Protein AF-A0AAW2WQT2-F1 (afdb_monomer)

Sequence (300 aa):
MFSRLVDAFESKISSAVEDAISKKIKESIVGLDSMLQSLPKEVPVTNIAALNVTFVDDPELSESSLDLEVNGLFSAKDAVVLSSHYHRSIRDSLSCKEADKMIKISLHEDVLKSASSVYFNASKMQWIVDKLPDQSLLNTAGWRFIIPKLYKMYPNHDMNLNVSVSSPPTIEVENQHIKTTILLDVVIDVLDVEEVIPVLSFSMVIGTSTSAEISRNALTGSVKLNDFTLSLNWSKVGDLHMLLIKTLLSTALKTVILPYINLKLSEGFQLPVFHGYKLQDAQILCTDSWIVICSDVTSV

Secondary structure (DSSP, 8-state):
-HHHHHHHHHHHHHHHHHHHHHHHHHHHHHHHHHHHHTS-SEEE-SSSEEEE--BSSPPEE-SS-EE--B---EEETT----------PPPTT---S-TT-SEEEEEEHHHHHHHHHHHHHTT-SEEEE---SSGGGGBTTTTTTTSHHHHHHSTT-EEEEEEEESSPPEEEEETTEEEEEEEEEEEEEEEETTEEEEEEEEEEEEEEEEEEEEETTEEEEEEEEEEEEEEEEEETT----HHHHHHHHHHHIIIIIHHHHHHHHHH-EEPPPBTTEEEEEEEEEEETTEEEEEEEEEE-

Foldseek 3Di:
DVVVVCVVCVVVVVVVVVVVVVVVVVVVVVVVVVVVVPDDQWADPDQFKIFGFDFLDDFDDDPQDTDTDTPGAIDTPPDDDPDPPPDDDDPPPPDDPDPDFPDKDKDFLNNVLRVLQRCQVVQNQKDKAQDFPDQLVQWVCVCCVFQVLSCVVPPGFGKIKIKGFPDRWDWFFAWQKIKIKTKIKIWIWTDDPPDTHGFFMKIKIWIKIKGWWQDPQFTAIAMDTPDMDIDTPDGNSDDGPVVSVVVVVVCCVVPTVRVVVNVVRHVGHHDDADPQKGWAPWTWTTHDRMIMITTHIDGD

InterPro domains:
  IPR001124 Lipid-binding serum glycoprotein, C-terminal [PF02886] (97-297)
  IPR001124 Lipid-binding serum glycoprotein, C-terminal [SM00329] (97-295)
  IPR017943 Bactericidal permeability-increasing protein, alpha/beta domain superfamily [SSF55394] (3-62)
  IPR017943 Bactericidal permeability-increasing protein, alpha/beta domain superfamily [SSF55394] (64-297)
  IPR045897 Lipid binding protein BPI/LBP, plants [PTHR46801] (2-298)

pLDDT: mean 87.93, std 11.17, range [41.38, 97.94]

Radius of gyration: 28.62 Å; Cα contacts (8 Å, |Δi|>4): 499; chains: 1; bounding box: 86×38×86 Å

Structure (mmCIF, N/CA/C/O backbone):
data_AF-A0AAW2WQT2-F1
#
_entry.id   AF-A0AAW2WQT2-F1
#
loop_
_atom_site.group_PDB
_atom_site.id
_atom_site.type_symbol
_atom_site.label_atom_id
_atom_site.label_alt_id
_atom_site.label_comp_id
_atom_site.label_asym_id
_atom_site.label_entity_id
_atom_site.label_seq_id
_atom_site.pdbx_PDB_ins_code
_atom_site.Cartn_x
_atom_site.Cartn_y
_atom_site.Cartn_z
_atom_site.occupancy
_atom_site.B_iso_or_equiv
_atom_site.auth_seq_id
_atom_site.auth_comp_id
_atom_site.auth_asym_id
_atom_site.auth_atom_id
_atom_site.pdbx_PDB_model_num
ATOM 1 N N . MET A 1 1 ? -59.827 -5.718 49.645 1.00 60.09 1 MET A N 1
ATOM 2 C CA . MET A 1 1 ? -59.081 -6.998 49.699 1.00 60.09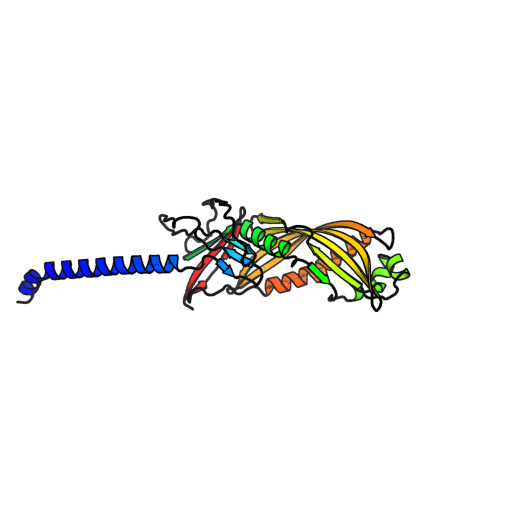 1 MET A CA 1
ATOM 3 C C . MET A 1 1 ? -57.785 -6.916 48.901 1.00 60.09 1 MET A C 1
ATOM 5 O O . MET A 1 1 ? -56.755 -7.276 49.443 1.00 60.09 1 MET A O 1
ATOM 9 N N . PHE A 1 2 ? -57.816 -6.364 47.682 1.00 64.75 2 PHE A N 1
ATOM 10 C CA . PHE A 1 2 ? -56.628 -6.183 46.840 1.00 64.75 2 PHE A CA 1
ATOM 11 C C . PHE A 1 2 ? -55.549 -5.267 47.458 1.00 64.75 2 PHE A C 1
ATOM 13 O O . PHE A 1 2 ? -54.396 -5.668 47.502 1.00 64.75 2 PHE A O 1
ATOM 20 N N . SER A 1 3 ? -55.901 -4.107 48.043 1.00 65.12 3 SER A N 1
ATOM 21 C CA . SER A 1 3 ? -54.873 -3.217 48.630 1.00 65.12 3 SER A CA 1
ATOM 22 C C . SER A 1 3 ? -54.152 -3.833 49.837 1.00 65.12 3 SER A C 1
ATOM 24 O O . SER A 1 3 ? -52.947 -3.707 49.941 1.00 65.12 3 SER A O 1
ATOM 26 N N . ARG A 1 4 ? -54.845 -4.616 50.680 1.00 71.50 4 ARG A N 1
ATOM 27 C CA . ARG A 1 4 ? -54.207 -5.332 51.803 1.00 71.50 4 ARG A CA 1
ATOM 28 C C . ARG A 1 4 ? -53.229 -6.425 51.355 1.00 71.50 4 ARG A C 1
ATOM 30 O O . ARG A 1 4 ? -52.326 -6.768 52.105 1.00 71.50 4 ARG A O 1
ATOM 37 N N . LEU A 1 5 ? -53.445 -7.005 50.172 1.00 72.94 5 LEU A N 1
ATOM 38 C CA . LEU A 1 5 ? -52.509 -7.950 49.556 1.00 72.94 5 LEU A CA 1
ATOM 39 C C . LEU A 1 5 ? -51.289 -7.219 48.994 1.00 72.94 5 LEU A C 1
ATOM 41 O O . LEU A 1 5 ? -50.177 -7.706 49.158 1.00 72.94 5 LEU A O 1
ATOM 45 N N . VAL A 1 6 ? -51.494 -6.050 48.384 1.00 75.00 6 VAL A N 1
ATOM 46 C CA . VAL A 1 6 ? -50.398 -5.185 47.932 1.00 75.00 6 VAL A CA 1
ATOM 47 C C . VAL A 1 6 ? -49.550 -4.757 49.132 1.00 75.00 6 VAL A C 1
ATOM 49 O O . VAL A 1 6 ? -48.386 -5.129 49.176 1.00 75.00 6 VAL A O 1
ATOM 52 N N . ASP A 1 7 ? -50.140 -4.167 50.176 1.00 77.69 7 ASP A N 1
ATOM 53 C CA . ASP A 1 7 ? -49.411 -3.714 51.376 1.00 77.69 7 ASP A CA 1
ATOM 54 C C . ASP A 1 7 ? -48.612 -4.845 52.066 1.00 77.69 7 ASP A C 1
ATOM 56 O O . ASP A 1 7 ? -47.553 -4.618 52.647 1.00 77.69 7 ASP A O 1
ATOM 60 N N . ALA A 1 8 ? -49.108 -6.089 52.014 1.00 80.38 8 ALA A N 1
ATOM 61 C CA . ALA A 1 8 ? -48.470 -7.239 52.659 1.00 80.38 8 ALA A CA 1
ATOM 62 C C . ALA A 1 8 ? -47.309 -7.855 51.856 1.00 80.38 8 ALA A C 1
ATOM 64 O O . ALA A 1 8 ? -46.436 -8.503 52.444 1.00 80.38 8 ALA A O 1
ATOM 65 N N . PHE A 1 9 ? -47.305 -7.708 50.527 1.00 87.38 9 PHE A N 1
ATOM 66 C CA . PHE A 1 9 ? -46.348 -8.378 49.639 1.00 87.38 9 PHE A CA 1
ATOM 67 C C . PHE A 1 9 ? -45.494 -7.425 48.804 1.00 87.38 9 PHE A C 1
ATOM 69 O O . PHE A 1 9 ? -44.470 -7.873 48.299 1.00 87.38 9 PHE A O 1
ATOM 76 N N . GLU A 1 10 ? -45.845 -6.145 48.697 1.00 88.81 10 GLU A N 1
ATOM 77 C CA . GLU A 1 10 ? -45.135 -5.133 47.905 1.00 88.81 10 GLU A CA 1
ATOM 78 C C . GLU A 1 10 ? -43.637 -5.129 48.206 1.00 88.81 10 GLU A C 1
ATOM 80 O O . GLU A 1 10 ? -42.838 -5.376 47.311 1.00 88.81 10 GLU A O 1
ATOM 85 N N . SER A 1 11 ? -43.251 -4.989 49.477 1.00 89.00 11 SER A N 1
ATOM 86 C CA . SER A 1 11 ? -41.837 -4.991 49.876 1.00 89.00 11 SER A CA 1
ATOM 87 C C . SER A 1 11 ? -41.111 -6.295 49.513 1.00 89.00 11 SER A C 1
ATOM 89 O O . SER A 1 11 ? -39.969 -6.262 49.056 1.00 89.00 11 SER A O 1
ATOM 91 N N . LYS A 1 12 ? -41.778 -7.450 49.654 1.00 91.31 12 LYS A N 1
ATOM 92 C CA . LYS A 1 12 ? -41.192 -8.755 49.308 1.00 91.31 12 LYS A CA 1
ATOM 93 C C . LYS A 1 12 ? -41.045 -8.937 47.801 1.00 91.31 12 LYS A C 1
ATOM 95 O O . LYS A 1 12 ? -40.050 -9.500 47.359 1.00 91.31 12 LYS A O 1
ATOM 100 N N . ILE A 1 13 ? -42.031 -8.487 47.028 1.00 89.69 13 ILE A N 1
ATOM 101 C CA . ILE A 1 13 ? -42.005 -8.548 45.566 1.00 89.69 13 ILE A CA 1
ATOM 102 C C . ILE A 1 13 ? -40.939 -7.588 45.035 1.00 89.69 13 ILE A C 1
ATOM 104 O O . ILE A 1 13 ? -40.121 -8.021 44.233 1.00 89.69 13 ILE A O 1
ATOM 108 N N . SER A 1 14 ? -40.883 -6.343 45.522 1.00 92.31 14 SER A N 1
ATOM 109 C CA . SER A 1 14 ? -39.840 -5.376 45.148 1.00 92.31 14 SER A CA 1
ATOM 110 C C . SER A 1 14 ? -38.444 -5.923 45.419 1.00 92.31 14 SER A C 1
ATOM 112 O O . SER A 1 14 ? -37.640 -5.982 44.498 1.00 92.31 14 SER A O 1
ATOM 114 N N . SER A 1 15 ? -38.181 -6.418 46.633 1.00 95.19 15 SER A N 1
ATOM 115 C CA . SER A 1 15 ? -36.873 -6.990 46.975 1.00 95.19 15 SER A CA 1
ATOM 116 C C . SER A 1 15 ? -36.525 -8.201 46.102 1.00 95.19 15 SER A C 1
ATOM 118 O O . SER A 1 15 ? -35.415 -8.281 45.588 1.00 95.19 15 SER A O 1
ATOM 120 N N . ALA A 1 16 ? -37.475 -9.110 45.856 1.00 94.94 16 ALA A N 1
ATOM 121 C CA . ALA A 1 16 ? -37.234 -10.262 44.987 1.00 94.94 16 ALA A CA 1
ATOM 122 C C . ALA A 1 16 ? -36.949 -9.857 43.528 1.00 94.94 16 ALA A C 1
ATOM 124 O O . ALA A 1 16 ? -36.130 -10.492 42.863 1.00 94.94 16 ALA A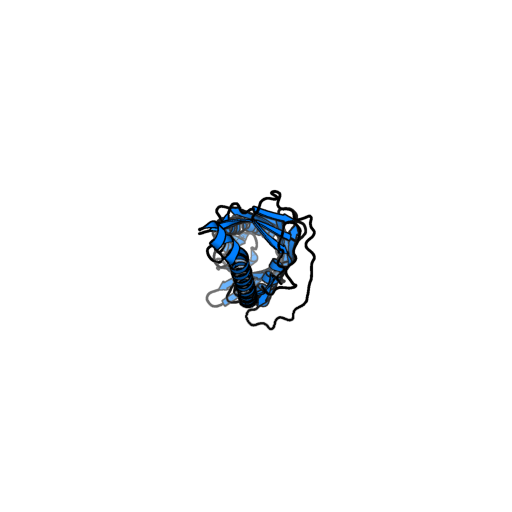 O 1
ATOM 125 N N . VAL A 1 17 ? -37.615 -8.812 43.025 1.00 94.62 17 VAL A N 1
ATOM 126 C CA . VAL A 1 17 ? -37.388 -8.265 41.679 1.00 94.62 17 VAL A CA 1
ATOM 127 C C . VAL A 1 17 ? -36.031 -7.568 41.601 1.00 94.62 17 VAL A C 1
ATOM 129 O O . VAL A 1 17 ? -35.276 -7.842 40.671 1.00 94.62 17 VAL A O 1
ATOM 132 N N . GLU A 1 18 ? -35.684 -6.729 42.577 1.00 96.06 18 GLU A N 1
ATOM 133 C CA . GLU A 1 18 ? -34.381 -6.057 42.660 1.00 96.06 18 GLU A CA 1
ATOM 134 C C . GLU A 1 18 ? -33.227 -7.063 42.714 1.00 96.06 18 GLU A C 1
ATOM 136 O O . GLU A 1 18 ? -32.255 -6.926 41.965 1.00 96.06 18 GLU A O 1
ATOM 141 N N . ASP A 1 19 ? -33.356 -8.117 43.522 1.00 96.38 19 ASP A N 1
ATOM 142 C CA . ASP A 1 19 ? -32.360 -9.185 43.623 1.00 96.38 19 ASP A CA 1
ATOM 143 C C . ASP A 1 19 ? -32.234 -9.965 42.310 1.00 96.38 19 ASP A C 1
ATOM 145 O O . ASP A 1 19 ? -31.123 -10.242 41.844 1.00 96.38 19 ASP A O 1
ATOM 149 N N . ALA A 1 20 ? -33.361 -10.303 41.676 1.00 96.38 20 ALA A N 1
ATOM 150 C CA . ALA A 1 20 ? -33.371 -11.024 40.408 1.00 96.38 20 ALA A CA 1
ATOM 151 C C . ALA A 1 20 ? -32.746 -10.198 39.274 1.00 96.38 20 ALA A C 1
ATOM 153 O O . ALA A 1 20 ? -31.930 -10.726 38.513 1.00 96.38 20 ALA A O 1
ATOM 154 N N . ILE A 1 21 ? -33.082 -8.908 39.183 1.00 95.31 21 ILE A N 1
ATOM 155 C CA . ILE A 1 21 ? -32.510 -7.977 38.202 1.00 95.31 21 ILE A CA 1
ATOM 156 C C . ILE A 1 21 ? -31.013 -7.804 38.460 1.00 95.31 21 ILE A C 1
ATOM 158 O O . ILE A 1 21 ? -30.214 -7.988 37.544 1.00 95.31 21 ILE A O 1
ATOM 162 N N . SER A 1 22 ? -30.611 -7.538 39.705 1.00 96.19 22 SER A N 1
ATOM 163 C CA . SER A 1 22 ? -29.201 -7.369 40.080 1.00 96.19 22 SER A CA 1
ATOM 164 C C . SER A 1 22 ? -28.372 -8.608 39.756 1.00 96.19 22 SER A C 1
ATOM 166 O O . SER A 1 22 ? -27.254 -8.504 39.247 1.00 96.19 22 SER A O 1
ATOM 168 N N . LYS A 1 23 ? -28.922 -9.800 40.009 1.00 96.56 23 LYS A N 1
ATOM 169 C CA . LYS A 1 23 ? -28.287 -11.067 39.644 1.00 96.56 23 LYS A CA 1
ATOM 170 C C . LYS A 1 23 ? -28.133 -11.195 38.130 1.00 96.56 23 LYS A C 1
ATOM 172 O O . LYS A 1 23 ? -27.044 -11.528 37.670 1.00 96.56 23 LYS A O 1
ATOM 177 N N . LYS A 1 24 ? -29.183 -10.901 37.360 1.00 96.38 24 LYS A N 1
ATOM 178 C CA . LYS A 1 24 ? -29.139 -10.978 35.893 1.00 96.38 24 LYS A CA 1
ATOM 179 C C . LYS A 1 24 ? -28.152 -9.988 35.284 1.00 96.38 24 LYS A C 1
ATOM 181 O O . LYS A 1 24 ? -27.431 -10.365 34.371 1.00 96.38 24 LYS A O 1
ATOM 186 N N . ILE A 1 25 ? -28.054 -8.774 35.823 1.00 96.00 25 ILE A N 1
ATOM 187 C CA . ILE A 1 25 ? -27.055 -7.785 35.394 1.00 96.00 25 ILE A CA 1
ATOM 188 C C . ILE A 1 25 ? -25.637 -8.315 35.637 1.00 96.00 25 ILE A C 1
ATOM 190 O O . ILE A 1 25 ? -24.817 -8.287 34.724 1.00 96.00 25 ILE A O 1
ATOM 194 N N . LYS A 1 26 ? -25.352 -8.859 36.828 1.00 95.88 26 LYS A N 1
ATOM 195 C CA . LYS A 1 26 ? -24.035 -9.446 37.138 1.00 95.88 26 LYS A CA 1
ATOM 196 C C . LYS A 1 26 ? -23.687 -10.610 36.211 1.00 95.88 26 LYS A C 1
ATOM 198 O O . LYS A 1 26 ? -22.567 -10.672 35.717 1.00 95.88 26 LYS A O 1
ATOM 203 N N . GLU A 1 27 ? -24.640 -11.506 35.954 1.00 95.94 27 GLU A N 1
ATOM 204 C CA . GLU A 1 27 ? -24.467 -12.614 35.004 1.00 95.94 27 GLU A CA 1
ATOM 205 C C . GLU A 1 27 ? -24.155 -12.099 33.589 1.00 95.94 27 GLU A C 1
ATOM 207 O O . GLU A 1 27 ? -23.231 -12.599 32.949 1.00 95.94 27 GLU A O 1
ATOM 212 N N . SER A 1 28 ? -24.865 -11.069 33.120 1.00 93.44 28 SER A N 1
ATOM 213 C CA . SER A 1 28 ? -24.621 -10.454 31.810 1.00 93.44 28 SER A CA 1
ATOM 214 C C . SER A 1 28 ? -23.256 -9.770 31.712 1.00 93.44 28 SER A C 1
ATOM 216 O O . SER A 1 28 ? -22.613 -9.878 30.673 1.00 93.44 28 SER A O 1
ATOM 218 N N . ILE A 1 29 ? -22.784 -9.107 32.776 1.00 93.69 29 ILE A N 1
ATOM 219 C CA . ILE A 1 29 ? -21.447 -8.487 32.814 1.00 93.69 29 ILE A CA 1
ATOM 220 C C . ILE A 1 29 ? -20.355 -9.555 32.685 1.00 93.69 29 ILE A C 1
ATOM 222 O O . ILE A 1 29 ? -19.435 -9.391 31.890 1.00 93.69 29 ILE A O 1
ATOM 226 N N . VAL A 1 30 ? -20.480 -10.673 33.407 1.00 95.25 30 VAL A N 1
ATOM 227 C CA . VAL A 1 30 ? -19.545 -11.807 33.281 1.00 95.25 30 VAL A CA 1
ATOM 228 C C . VAL A 1 30 ? -19.592 -12.406 31.871 1.00 95.25 30 VAL A C 1
ATOM 230 O O . VAL A 1 30 ? -18.558 -12.763 31.312 1.00 95.25 30 VAL A O 1
ATOM 233 N N . GLY A 1 31 ? -20.782 -12.491 31.270 1.00 93.69 31 GLY A N 1
ATOM 234 C CA . GLY A 1 31 ? -20.934 -12.924 29.881 1.00 93.69 31 GLY A CA 1
ATOM 235 C C . GLY A 1 31 ? -20.231 -11.995 28.887 1.00 93.69 31 GLY A C 1
ATOM 236 O O . GLY A 1 31 ? -19.559 -12.477 27.976 1.00 93.69 31 GLY A O 1
ATOM 237 N N . LEU A 1 32 ? -20.347 -10.679 29.080 1.00 88.44 32 LEU A N 1
ATOM 238 C CA . LEU A 1 32 ? -19.675 -9.676 28.254 1.00 88.44 32 LEU A CA 1
ATOM 239 C C . LEU A 1 32 ? -18.149 -9.764 28.385 1.00 88.44 32 LEU A C 1
ATOM 241 O O . LEU A 1 32 ? -17.462 -9.781 27.368 1.00 88.44 32 LEU A O 1
ATOM 245 N N . ASP A 1 33 ? -17.628 -9.889 29.606 1.00 87.75 33 ASP A N 1
ATOM 246 C CA . ASP A 1 33 ? -16.192 -10.073 29.859 1.00 87.75 33 ASP A CA 1
ATOM 247 C C . ASP A 1 33 ? -15.652 -11.326 29.150 1.00 87.75 33 ASP A C 1
ATOM 249 O O . ASP A 1 33 ? -14.688 -11.258 28.386 1.00 87.75 33 ASP A O 1
ATOM 253 N N . SER A 1 34 ? -16.347 -12.461 29.286 1.00 91.06 34 SER A N 1
ATOM 254 C CA . SER A 1 34 ? -15.972 -13.692 28.584 1.00 91.06 34 SER A CA 1
ATOM 25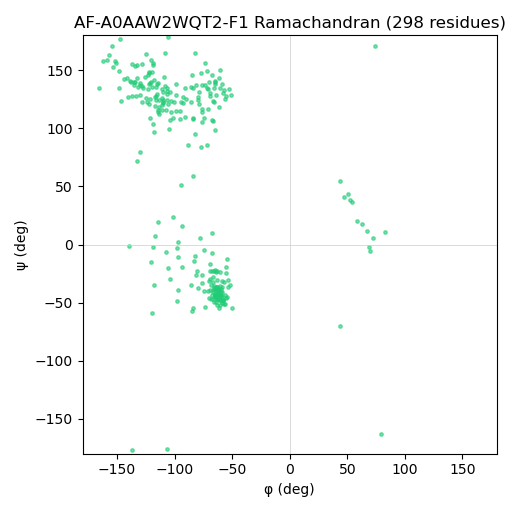5 C C . SER A 1 34 ? -15.999 -13.537 27.061 1.00 91.06 34 SER A C 1
ATOM 257 O O . SER A 1 34 ? -15.169 -14.141 26.380 1.00 91.06 34 SER A O 1
ATOM 259 N N . MET A 1 35 ? -16.942 -12.765 26.511 1.00 88.38 35 MET A N 1
ATOM 260 C CA . MET A 1 35 ? -16.999 -12.487 25.075 1.00 88.38 35 MET A CA 1
ATOM 261 C C . MET A 1 35 ? -15.800 -11.639 24.636 1.00 88.38 35 MET A C 1
ATOM 263 O O . MET A 1 35 ? -15.148 -11.992 23.653 1.00 88.38 35 MET A O 1
ATOM 267 N N . LEU A 1 36 ? -15.480 -10.565 25.360 1.00 84.12 36 LEU A N 1
ATOM 268 C CA . LEU A 1 36 ? -14.346 -9.691 25.044 1.00 84.12 36 LEU A CA 1
ATOM 269 C C . LEU A 1 36 ? -13.016 -10.452 25.099 1.00 84.12 36 LEU A C 1
ATOM 271 O O . LEU A 1 36 ? -12.198 -10.319 24.192 1.00 84.12 36 LEU A O 1
ATOM 275 N N . GLN A 1 37 ? -12.833 -11.328 26.089 1.00 85.12 37 GLN A N 1
ATOM 276 C CA . GLN A 1 37 ? -11.648 -12.190 26.198 1.00 85.12 37 GLN A CA 1
ATOM 277 C C . GLN A 1 37 ? -11.560 -13.256 25.096 1.00 85.12 37 GLN A C 1
ATOM 279 O O . GLN A 1 37 ? -10.473 -13.758 24.810 1.00 85.12 37 GLN A O 1
ATOM 284 N N . SER A 1 38 ? -12.691 -13.619 24.483 1.00 87.50 38 SER A N 1
ATOM 285 C CA . SER A 1 38 ? -12.739 -14.589 23.382 1.00 87.50 38 SER A CA 1
ATOM 286 C C . SER A 1 38 ? -12.407 -13.988 22.015 1.00 87.50 38 SER A C 1
ATOM 288 O O . SER A 1 38 ? -12.240 -14.741 21.051 1.00 87.50 38 SER A O 1
ATOM 290 N N . LEU A 1 39 ? -12.315 -12.655 21.913 1.00 85.25 39 LEU A N 1
ATOM 291 C CA . LEU A 1 39 ? -11.931 -11.996 20.671 1.00 85.25 39 LEU A CA 1
ATOM 292 C C . LEU A 1 39 ? -10.540 -12.479 20.231 1.00 85.25 39 LEU A C 1
ATOM 294 O O . LEU A 1 39 ? -9.640 -12.651 21.062 1.00 85.25 39 LEU A O 1
ATOM 298 N N . PRO A 1 40 ? -10.345 -12.732 18.925 1.00 87.38 40 PRO A N 1
ATOM 299 C CA . PRO A 1 40 ? -9.048 -13.158 18.428 1.00 87.38 40 PRO A CA 1
ATOM 300 C C . PRO A 1 40 ? -8.012 -12.072 18.716 1.00 87.38 40 PRO A C 1
ATOM 302 O O . PRO A 1 40 ? -8.315 -10.892 18.608 1.00 87.38 40 PRO A O 1
ATOM 305 N N . LYS A 1 41 ? -6.780 -12.470 19.050 1.00 88.19 41 LYS A N 1
ATOM 306 C CA . LYS A 1 41 ? -5.646 -11.542 19.217 1.00 88.19 41 LYS A CA 1
ATOM 307 C C . LYS A 1 41 ? -5.010 -11.144 17.888 1.00 88.19 41 LYS A C 1
ATOM 309 O O . LYS A 1 41 ? -4.370 -10.102 17.787 1.00 88.19 41 LYS A O 1
ATOM 314 N N . GLU A 1 42 ? -5.200 -11.975 16.868 1.00 89.19 42 GLU A N 1
ATOM 315 C CA . GLU A 1 42 ? -4.709 -11.746 15.517 1.00 89.19 42 GLU A CA 1
ATOM 316 C C . GLU A 1 42 ? -5.775 -12.129 14.491 1.00 89.19 42 GLU A C 1
ATOM 318 O O . GLU A 1 42 ? -6.452 -13.151 14.628 1.00 89.19 42 GLU A O 1
ATOM 323 N N . VAL A 1 43 ? -5.899 -11.322 13.438 1.00 89.06 43 VAL A N 1
ATOM 324 C CA . VAL A 1 43 ? -6.787 -11.581 12.302 1.00 89.06 43 VAL A CA 1
ATOM 325 C C . VAL A 1 43 ? -5.931 -11.801 11.054 1.00 89.06 43 VAL A C 1
ATOM 327 O O . VAL A 1 43 ? -5.268 -10.866 10.601 1.00 8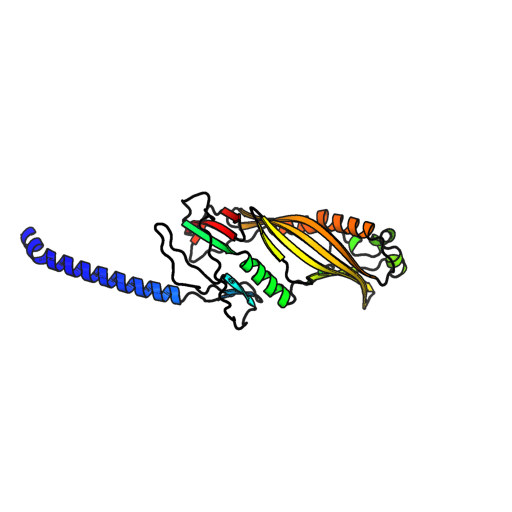9.06 43 VAL A O 1
ATOM 330 N N . PRO A 1 44 ? -5.910 -13.009 10.462 1.00 90.12 44 PRO A N 1
ATOM 331 C CA . PRO A 1 44 ? -5.177 -13.241 9.224 1.00 90.12 44 PRO A CA 1
ATOM 332 C C . PRO A 1 44 ? -5.824 -12.453 8.081 1.00 90.12 44 PRO A C 1
ATOM 334 O O . PRO A 1 44 ? -7.006 -12.630 7.790 1.00 90.12 44 PRO A O 1
ATOM 337 N N . VAL A 1 45 ? -5.043 -11.601 7.416 1.00 87.62 45 VAL A N 1
ATOM 338 C CA . VAL A 1 45 ? -5.514 -10.797 6.275 1.00 87.62 45 VAL A CA 1
ATOM 339 C C . VAL A 1 45 ? -5.146 -11.479 4.961 1.00 87.62 45 VAL A C 1
ATOM 341 O O . VAL A 1 45 ? -5.948 -11.525 4.031 1.00 87.62 45 VAL A O 1
ATOM 344 N N . THR A 1 46 ? -3.949 -12.063 4.890 1.00 88.44 46 THR A N 1
ATOM 345 C CA . THR A 1 46 ? -3.502 -12.890 3.762 1.00 88.44 46 THR A CA 1
ATOM 346 C C . THR A 1 46 ? -2.780 -14.139 4.258 1.00 88.44 46 THR A C 1
ATOM 348 O O . THR A 1 46 ? -2.661 -14.397 5.455 1.00 88.44 46 THR A O 1
ATOM 351 N N . ASN A 1 47 ? -2.264 -14.948 3.334 1.00 89.50 47 ASN A N 1
ATOM 352 C CA . ASN A 1 47 ? -1.377 -16.060 3.668 1.00 89.50 47 ASN A CA 1
ATOM 353 C C . ASN A 1 47 ? -0.005 -15.613 4.210 1.00 89.50 47 ASN A C 1
ATOM 355 O O . ASN A 1 47 ? 0.759 -16.472 4.638 1.00 89.50 47 ASN A O 1
ATOM 359 N N . ILE A 1 48 ? 0.306 -14.314 4.180 1.00 89.44 48 ILE A N 1
ATOM 360 C CA . ILE A 1 48 ? 1.617 -13.757 4.544 1.00 89.44 48 ILE A CA 1
ATOM 361 C C . ILE A 1 48 ? 1.509 -12.820 5.742 1.00 89.44 48 ILE A C 1
ATOM 363 O O . ILE A 1 48 ? 2.427 -12.781 6.555 1.00 89.44 48 ILE A O 1
ATOM 367 N N . ALA A 1 49 ? 0.403 -12.084 5.856 1.00 92.06 49 ALA A N 1
ATOM 368 C CA . ALA A 1 49 ? 0.241 -11.034 6.849 1.00 92.06 49 ALA A CA 1
ATOM 369 C C . ALA A 1 49 ? -0.977 -11.274 7.753 1.00 92.06 49 ALA A C 1
ATOM 371 O O . ALA A 1 49 ? -2.061 -11.634 7.276 1.00 92.06 49 ALA A O 1
ATOM 372 N N . ALA A 1 50 ? -0.801 -11.019 9.046 1.00 92.62 50 ALA A N 1
ATOM 373 C CA . ALA A 1 50 ? -1.859 -10.983 10.050 1.00 92.62 50 ALA A CA 1
ATOM 374 C C . ALA A 1 50 ? -1.887 -9.610 10.732 1.00 92.62 50 ALA A C 1
ATOM 376 O O . ALA A 1 50 ? -0.853 -8.962 10.870 1.00 92.62 50 ALA A O 1
ATOM 377 N N . LEU A 1 51 ? -3.076 -9.161 11.125 1.00 91.75 51 LEU A N 1
ATOM 378 C CA . LEU A 1 51 ? -3.295 -7.929 11.874 1.00 91.75 51 LEU A CA 1
ATOM 379 C C . LEU A 1 51 ? -3.356 -8.253 13.366 1.00 91.75 51 LEU A C 1
ATOM 381 O O . LEU A 1 51 ? -4.214 -9.037 13.775 1.00 91.75 51 LEU A O 1
ATOM 385 N N . ASN A 1 52 ? -2.499 -7.638 14.178 1.00 91.56 52 ASN A N 1
ATOM 386 C CA . ASN A 1 52 ? -2.590 -7.746 15.629 1.00 91.56 52 ASN A CA 1
ATOM 387 C C . ASN A 1 52 ? -3.731 -6.859 16.142 1.00 91.56 52 ASN A C 1
ATOM 389 O O . ASN A 1 52 ? -3.693 -5.640 16.011 1.00 91.56 52 ASN A O 1
ATOM 393 N N . VAL A 1 53 ? -4.746 -7.476 16.733 1.00 90.00 53 VAL A N 1
ATOM 394 C CA . VAL A 1 53 ? -5.944 -6.808 17.268 1.00 90.00 53 VAL A CA 1
ATOM 395 C C . VAL A 1 53 ? -6.030 -6.943 18.793 1.00 90.00 53 VAL A C 1
ATOM 397 O O . VAL A 1 53 ? -7.095 -6.786 19.379 1.00 90.00 53 VAL A O 1
ATOM 400 N N . THR A 1 54 ? -4.909 -7.247 19.450 1.00 89.69 54 THR A N 1
ATOM 401 C CA . THR A 1 54 ? -4.829 -7.302 20.914 1.00 89.69 54 THR A CA 1
ATOM 402 C C . THR A 1 54 ? -5.050 -5.907 21.493 1.00 89.69 54 THR A C 1
ATOM 404 O O . THR A 1 54 ? -4.437 -4.948 21.013 1.00 89.69 54 THR A O 1
ATOM 407 N N . PHE A 1 55 ? -5.884 -5.808 22.531 1.00 88.38 55 PHE A N 1
ATOM 408 C CA . PHE A 1 55 ? -6.059 -4.572 23.289 1.00 88.38 55 PHE A CA 1
ATOM 409 C C . PHE A 1 55 ? -4.735 -4.130 23.919 1.00 88.38 55 PHE A C 1
ATOM 411 O O . PHE A 1 55 ? -3.988 -4.954 24.453 1.00 88.38 55 PHE A O 1
ATOM 418 N N . VAL A 1 56 ? -4.425 -2.842 23.795 1.00 86.88 56 VAL A N 1
ATOM 419 C CA . VAL A 1 56 ? -3.182 -2.254 24.319 1.00 86.88 56 VAL A CA 1
ATOM 420 C C . VAL A 1 56 ? -3.347 -1.846 25.779 1.00 86.88 56 VAL A C 1
ATOM 422 O O . VAL A 1 56 ? -2.399 -1.995 26.548 1.00 86.88 56 VAL A O 1
ATOM 425 N N . ASP A 1 57 ? -4.545 -1.391 26.142 1.00 84.94 57 ASP A N 1
ATOM 426 C CA . ASP A 1 57 ? -4.923 -0.974 27.490 1.00 84.94 57 ASP A CA 1
ATOM 427 C C . ASP A 1 57 ? -6.411 -1.281 27.749 1.00 84.94 57 ASP A C 1
ATOM 429 O O . ASP A 1 57 ? -7.122 -1.776 26.862 1.00 84.94 57 ASP A O 1
ATOM 433 N N . ASP A 1 58 ? -6.868 -1.012 28.969 1.00 85.94 58 ASP A N 1
ATOM 434 C CA . ASP A 1 58 ? -8.275 -1.079 29.348 1.00 85.94 58 ASP A CA 1
ATOM 435 C C . ASP A 1 58 ? -9.125 -0.087 28.521 1.00 85.94 58 ASP A C 1
ATOM 437 O O . ASP A 1 58 ? -8.636 0.973 28.125 1.00 85.94 58 ASP A O 1
ATOM 441 N N . PRO A 1 59 ? -10.413 -0.391 28.257 1.00 86.44 59 PRO A N 1
ATOM 442 C CA . PRO A 1 59 ? -11.304 0.532 27.561 1.00 86.44 59 PRO A CA 1
ATOM 443 C C . PRO A 1 59 ? -11.419 1.877 28.283 1.00 86.44 59 PRO A C 1
ATOM 445 O O . PRO A 1 59 ? -11.727 1.923 29.478 1.00 86.44 59 PRO A O 1
ATOM 448 N N . GLU A 1 60 ? -11.252 2.972 27.550 1.00 87.88 60 GLU A N 1
ATOM 449 C CA . GLU A 1 60 ? -11.366 4.318 28.102 1.00 87.88 60 GLU A CA 1
ATOM 450 C C . GLU A 1 60 ? -12.798 4.837 27.924 1.00 87.88 60 GLU A C 1
ATOM 452 O O . GLU A 1 60 ? -13.370 4.806 26.835 1.00 87.88 60 GLU A O 1
ATOM 457 N N . LEU A 1 61 ? -13.409 5.288 29.020 1.00 87.25 61 LEU A N 1
ATOM 458 C CA . LEU A 1 61 ? -14.749 5.870 29.025 1.00 87.25 61 LEU A CA 1
ATOM 459 C C . LEU A 1 61 ? -14.643 7.386 29.143 1.00 87.25 61 LEU A C 1
ATOM 461 O O . LEU A 1 61 ? -14.096 7.897 30.121 1.00 87.25 61 LEU A O 1
ATOM 465 N N . SER A 1 62 ? -15.234 8.095 28.190 1.00 84.06 62 SER A N 1
ATOM 466 C CA . SER A 1 62 ? -15.414 9.542 28.253 1.00 84.06 62 SER A CA 1
ATOM 467 C C . SER A 1 62 ? -16.881 9.900 28.524 1.00 84.06 62 SER A C 1
ATOM 469 O O . SER A 1 62 ? -17.733 9.033 28.731 1.00 84.06 62 SER A O 1
ATOM 471 N N . GLU A 1 63 ? -17.204 11.195 28.525 1.00 85.38 63 GLU A N 1
ATOM 472 C CA . GLU A 1 63 ? -18.591 11.655 28.663 1.00 85.38 63 GLU A CA 1
ATOM 473 C C . GLU A 1 63 ? -19.492 11.208 27.495 1.00 85.38 63 GLU A C 1
ATOM 475 O O . GLU A 1 63 ? -20.712 11.146 27.657 1.00 85.38 63 GLU A O 1
ATOM 480 N N . SER A 1 64 ? -18.916 10.903 26.326 1.00 82.50 64 SER A N 1
ATOM 481 C CA . SER A 1 64 ? -19.666 10.619 25.094 1.00 82.50 64 SER A CA 1
ATOM 482 C C . SER A 1 64 ? -19.114 9.472 24.237 1.00 82.50 64 SER A C 1
ATOM 484 O O . SER A 1 64 ? -19.723 9.144 23.218 1.00 82.50 64 SER A O 1
ATOM 486 N N . SER A 1 65 ? -18.005 8.839 24.630 1.00 84.88 65 SER A N 1
ATOM 487 C CA . SER A 1 65 ? -17.374 7.732 23.900 1.00 84.88 65 SER A CA 1
ATOM 488 C C . SER A 1 65 ? -16.919 6.597 24.817 1.00 84.88 65 SER A C 1
ATOM 490 O O . SER A 1 65 ? -16.645 6.782 26.002 1.00 84.88 65 SER A O 1
ATOM 492 N N . LEU A 1 66 ? -16.840 5.408 24.222 1.00 88.44 66 LEU A N 1
ATOM 493 C CA . LEU A 1 66 ? -16.069 4.273 24.714 1.00 88.44 66 LEU A CA 1
ATOM 494 C C . LEU A 1 66 ? -14.963 4.029 23.690 1.00 88.44 66 LEU A C 1
ATOM 496 O O . LEU A 1 66 ? -15.261 3.680 22.544 1.00 88.44 66 LEU A O 1
ATOM 500 N N . ASP A 1 67 ? -13.718 4.206 24.100 1.00 87.69 67 ASP A N 1
ATOM 501 C CA . ASP A 1 67 ? -12.553 4.070 23.241 1.00 87.69 67 ASP A CA 1
ATOM 502 C C . ASP A 1 67 ? -11.831 2.746 23.534 1.00 87.69 67 ASP A C 1
ATOM 504 O O . ASP A 1 67 ? -11.593 2.364 24.681 1.00 87.69 67 ASP A O 1
ATOM 508 N N . LEU A 1 68 ? -11.531 2.008 22.463 1.00 88.81 68 LEU A N 1
ATOM 509 C CA . LEU A 1 68 ? -10.847 0.717 22.502 1.00 88.81 68 LEU A CA 1
ATOM 510 C C . LEU A 1 68 ? -9.569 0.813 21.672 1.00 88.81 68 LEU A C 1
ATOM 512 O O . LEU A 1 68 ? -9.628 0.871 20.441 1.00 88.81 68 LEU A O 1
ATOM 516 N N . GLU A 1 69 ? -8.416 0.804 22.337 1.00 89.00 69 GLU A N 1
ATOM 517 C CA . GLU A 1 69 ? -7.122 0.821 21.660 1.00 89.00 69 GLU A CA 1
ATOM 518 C C . GLU A 1 69 ? -6.635 -0.607 21.393 1.00 89.00 69 GLU A C 1
ATOM 520 O O . GLU A 1 69 ? -6.522 -1.437 22.297 1.00 89.00 69 GLU A O 1
ATOM 525 N N . VAL A 1 70 ? -6.322 -0.896 20.129 1.00 89.62 70 VAL A N 1
ATOM 526 C CA . VAL A 1 70 ? -5.727 -2.165 19.693 1.00 89.62 70 VAL A CA 1
ATOM 527 C C . VAL A 1 70 ? -4.370 -1.914 19.055 1.00 89.62 70 VAL A C 1
ATOM 529 O O . VAL A 1 70 ? -4.126 -0.846 18.501 1.00 89.62 70 VAL A O 1
ATOM 532 N N . ASN A 1 71 ? -3.490 -2.917 19.091 1.00 90.44 71 ASN A N 1
ATOM 533 C CA . ASN A 1 71 ? -2.136 -2.796 18.547 1.00 90.44 71 ASN A CA 1
ATOM 534 C C . ASN A 1 71 ? -2.135 -2.351 17.070 1.00 90.44 71 ASN A C 1
ATOM 536 O O . ASN A 1 71 ? -1.372 -1.470 16.683 1.00 90.44 71 ASN A O 1
ATOM 540 N N . GLY A 1 72 ? -2.989 -2.961 16.247 1.00 90.75 72 GLY A N 1
ATOM 541 C CA . GLY A 1 72 ? -3.247 -2.568 14.863 1.00 90.75 72 GLY A CA 1
ATOM 542 C C . GLY A 1 72 ? -2.094 -2.798 13.880 1.00 90.75 72 GLY A C 1
ATOM 543 O O . GLY A 1 72 ? -2.259 -2.518 12.695 1.00 90.75 72 GLY A O 1
ATOM 544 N N . LEU A 1 73 ? -0.931 -3.295 14.313 1.00 93.38 73 LEU A N 1
ATOM 545 C CA . LEU A 1 73 ? 0.206 -3.512 13.421 1.00 93.38 73 LEU A CA 1
ATOM 546 C C . LEU A 1 73 ? 0.117 -4.861 12.711 1.00 93.38 73 LEU A C 1
ATOM 548 O O . LEU A 1 73 ? -0.338 -5.865 13.264 1.00 93.38 73 LEU A O 1
ATOM 552 N N . PHE A 1 74 ? 0.604 -4.883 11.473 1.00 93.31 74 PHE A N 1
ATOM 553 C CA . PHE A 1 74 ? 0.745 -6.113 10.712 1.00 93.31 74 PHE A CA 1
ATOM 554 C C . PHE A 1 74 ? 2.025 -6.855 11.096 1.00 93.31 74 PHE A C 1
ATOM 556 O O . PHE A 1 74 ? 3.105 -6.265 11.182 1.00 93.31 74 PHE A O 1
ATOM 563 N N . SER A 1 75 ? 1.912 -8.169 11.245 1.00 90.75 75 SER A N 1
ATOM 564 C CA . SER A 1 75 ? 3.021 -9.101 11.432 1.00 90.75 75 SER A CA 1
ATOM 565 C C . SER A 1 75 ? 3.041 -10.138 10.309 1.00 90.75 75 SER A C 1
ATOM 567 O O . SER A 1 75 ? 2.040 -10.377 9.624 1.00 90.75 75 SER A O 1
ATOM 569 N N . ALA A 1 76 ? 4.207 -10.753 10.096 1.00 88.00 76 ALA A N 1
ATOM 570 C CA . ALA A 1 76 ? 4.264 -11.959 9.286 1.00 88.00 76 ALA A CA 1
ATOM 571 C C . ALA A 1 76 ? 3.480 -13.068 9.998 1.00 88.00 76 ALA A C 1
ATOM 573 O O . ALA A 1 76 ? 3.558 -13.208 11.220 1.00 88.00 76 ALA A O 1
ATOM 574 N N . LYS A 1 77 ? 2.733 -13.858 9.230 1.00 74.44 77 LYS A N 1
ATOM 575 C CA . LYS A 1 77 ? 1.963 -14.978 9.768 1.00 74.44 77 LYS A CA 1
ATOM 576 C C . LYS A 1 77 ? 2.894 -15.950 10.513 1.00 74.44 77 LYS A C 1
ATOM 578 O O . LYS A 1 77 ? 3.955 -16.291 9.996 1.00 74.44 77 LYS A O 1
ATOM 583 N N . ASP A 1 78 ? 2.495 -16.361 11.718 1.00 66.88 78 ASP A N 1
ATOM 584 C CA . ASP A 1 78 ? 3.234 -17.267 12.617 1.00 66.88 78 ASP A CA 1
ATOM 585 C C . ASP A 1 78 ? 4.559 -16.710 13.192 1.00 66.88 78 ASP A C 1
ATOM 587 O O . ASP A 1 78 ? 5.342 -17.447 13.798 1.00 66.88 78 ASP A O 1
ATOM 591 N N . ALA A 1 79 ? 4.830 -15.407 13.044 1.00 61.44 79 ALA A N 1
ATOM 592 C CA . ALA A 1 79 ? 5.976 -14.772 13.686 1.00 61.44 79 ALA A CA 1
ATOM 593 C C . ALA A 1 79 ? 5.719 -14.544 15.185 1.00 61.44 79 ALA A C 1
ATOM 595 O O . ALA A 1 79 ? 4.662 -14.063 15.585 1.00 61.44 79 ALA A O 1
ATOM 596 N N . VAL A 1 80 ? 6.720 -14.831 16.025 1.00 53.56 80 VAL A N 1
ATOM 597 C CA . VAL A 1 80 ? 6.682 -14.466 17.448 1.00 53.56 80 VAL A CA 1
ATOM 598 C C . VAL A 1 80 ? 6.718 -12.943 17.546 1.00 53.56 80 VAL A C 1
ATOM 600 O O . VAL A 1 80 ? 7.751 -12.318 17.298 1.00 53.56 80 VAL A O 1
ATOM 603 N N . VAL A 1 81 ? 5.577 -12.342 17.877 1.00 51.41 81 VAL A N 1
ATOM 604 C CA . VAL A 1 81 ? 5.446 -10.895 18.049 1.00 51.41 81 VAL A CA 1
ATOM 605 C C . VAL A 1 81 ? 6.246 -10.471 19.281 1.00 51.41 81 VAL A C 1
ATOM 607 O O . VAL A 1 81 ? 5.844 -10.715 20.416 1.00 51.41 81 VAL A O 1
ATOM 610 N N . LEU A 1 82 ? 7.386 -9.812 19.067 1.00 43.50 82 LEU A N 1
ATOM 611 C CA . LEU A 1 82 ? 8.004 -8.992 20.105 1.00 43.50 82 LEU A CA 1
ATOM 612 C C . LEU A 1 82 ? 7.190 -7.698 20.188 1.00 43.50 82 LEU A C 1
ATOM 614 O O . LEU A 1 82 ? 7.259 -6.852 19.296 1.00 43.50 82 LEU A O 1
ATOM 618 N N . SER A 1 83 ? 6.377 -7.567 21.235 1.00 44.09 83 SER A N 1
ATOM 619 C CA . SER A 1 83 ? 5.595 -6.362 21.501 1.00 44.09 83 SER A CA 1
ATOM 620 C C . SER A 1 83 ? 6.540 -5.197 21.804 1.00 44.09 83 SER A C 1
ATOM 622 O O . SER A 1 83 ? 7.033 -5.047 22.921 1.00 44.09 83 SER A O 1
ATOM 624 N N . SER A 1 84 ? 6.807 -4.357 20.808 1.00 43.59 84 SER A N 1
ATOM 625 C CA . SER A 1 84 ? 7.273 -2.999 21.081 1.00 43.59 84 SER A CA 1
ATOM 626 C C . SER A 1 84 ? 6.032 -2.145 21.327 1.00 43.59 84 SER A C 1
ATOM 628 O O . SER A 1 84 ? 5.222 -1.928 20.428 1.00 43.59 84 SER A O 1
ATOM 630 N N . HIS A 1 85 ? 5.822 -1.747 22.583 1.00 41.38 85 HIS A N 1
ATOM 631 C CA . HIS A 1 85 ? 4.722 -0.866 22.966 1.00 41.38 85 HIS A CA 1
ATOM 632 C C . HIS A 1 85 ? 5.020 0.546 22.457 1.00 41.38 85 HIS A C 1
ATOM 634 O O . HIS A 1 85 ? 5.605 1.369 23.157 1.00 41.38 85 HIS A O 1
ATOM 640 N N . TYR A 1 86 ? 4.654 0.817 21.208 1.00 47.00 86 TYR A N 1
ATOM 641 C CA . TYR A 1 86 ? 4.607 2.173 20.681 1.00 47.00 86 TYR A CA 1
ATOM 642 C C . TYR A 1 86 ? 3.230 2.754 20.981 1.00 47.00 86 TYR A C 1
ATOM 644 O O . TYR A 1 86 ? 2.324 2.677 20.161 1.00 47.00 86 TYR A O 1
ATOM 652 N N . HIS A 1 87 ? 3.074 3.325 22.174 1.00 47.84 87 HIS A N 1
ATOM 653 C CA . HIS A 1 87 ? 1.873 4.083 22.500 1.00 47.84 87 HIS A CA 1
ATOM 654 C C . HIS A 1 87 ? 1.966 5.443 21.807 1.00 47.84 87 HIS A C 1
ATOM 656 O O . HIS A 1 87 ? 2.864 6.245 22.090 1.00 47.84 87 HIS A O 1
ATOM 662 N N . ARG A 1 88 ? 1.071 5.694 20.852 1.00 60.88 88 ARG A N 1
ATOM 663 C CA . ARG A 1 88 ? 0.960 6.995 20.196 1.00 60.88 88 ARG A CA 1
ATOM 664 C C . ARG A 1 88 ? -0.426 7.549 20.474 1.00 60.88 88 ARG A C 1
ATOM 666 O O . ARG A 1 88 ? -1.401 7.112 19.881 1.00 60.88 88 ARG A O 1
ATOM 673 N N . SER A 1 89 ? -0.476 8.510 21.394 1.00 54.97 89 SER A N 1
ATOM 674 C CA . SER A 1 89 ? -1.709 9.197 21.773 1.00 54.97 89 SER A CA 1
ATOM 675 C C . SER A 1 89 ? -2.371 9.823 20.542 1.00 54.97 89 SER A C 1
ATOM 677 O O . SER A 1 89 ? -1.752 10.589 19.792 1.00 54.97 89 SER A O 1
ATOM 679 N N . ILE A 1 90 ? -3.637 9.463 20.341 1.00 56.78 90 ILE A N 1
ATOM 680 C CA . ILE A 1 90 ? -4.559 10.138 19.433 1.00 56.78 90 ILE A CA 1
ATOM 681 C C . ILE A 1 90 ? -4.779 11.537 20.014 1.00 56.78 90 ILE A C 1
ATOM 683 O O . ILE A 1 90 ? -5.182 11.677 21.163 1.00 56.78 90 ILE A O 1
ATOM 687 N N . ARG A 1 91 ? -4.490 12.591 19.243 1.00 54.19 91 ARG A N 1
ATOM 688 C CA . ARG A 1 91 ? -4.878 13.947 19.648 1.00 54.19 91 ARG A CA 1
ATOM 689 C C . ARG A 1 91 ? -6.385 14.112 19.465 1.00 54.19 91 ARG A C 1
ATOM 691 O O . ARG A 1 91 ? -6.908 13.785 18.400 1.00 54.19 91 ARG A O 1
ATOM 698 N N . ASP A 1 92 ? -7.037 14.736 20.443 1.00 52.41 92 ASP A N 1
ATOM 699 C CA . ASP A 1 92 ? -8.475 15.068 20.450 1.00 52.41 92 ASP A CA 1
ATOM 700 C C . ASP A 1 92 ? -8.950 15.886 19.232 1.00 52.41 92 ASP A C 1
ATOM 702 O O . ASP A 1 92 ? -10.145 16.017 18.977 1.00 52.41 92 ASP A O 1
ATOM 706 N N . SER A 1 93 ? -8.025 16.438 18.440 1.00 50.09 93 SER A N 1
ATOM 707 C CA . SER A 1 93 ? -8.317 17.252 17.257 1.00 50.09 93 SER A CA 1
ATOM 708 C C . SER A 1 93 ? -8.796 16.460 16.035 1.00 50.09 93 SER A C 1
ATOM 710 O O . SER A 1 93 ? -9.168 17.065 15.030 1.00 50.09 93 SER A O 1
ATOM 712 N N . LEU A 1 94 ? -8.816 15.126 16.095 1.00 59.78 94 LEU A N 1
ATOM 713 C CA . LEU A 1 94 ? -9.280 14.243 15.019 1.00 59.78 94 LEU A CA 1
ATOM 714 C C . LEU A 1 94 ? -10.805 14.071 15.071 1.00 59.78 94 LEU A C 1
ATOM 716 O O . LEU A 1 94 ? -11.336 12.975 15.257 1.00 59.78 94 LEU A O 1
ATOM 720 N N . SER A 1 95 ? -11.518 15.190 14.968 1.00 61.47 95 SER A N 1
ATOM 721 C CA . SER A 1 95 ? -12.975 15.216 15.056 1.00 61.47 95 SER A CA 1
ATOM 722 C C . SER A 1 95 ? -13.600 14.934 13.690 1.00 61.47 95 SER A C 1
ATOM 724 O O . SER A 1 95 ? -13.354 15.642 12.708 1.00 61.47 95 SER A O 1
ATOM 726 N N . CYS A 1 96 ? -14.428 13.890 13.628 1.00 69.69 96 CYS A N 1
ATOM 727 C CA . CYS A 1 96 ? -15.394 13.717 12.553 1.00 69.69 96 CYS A CA 1
ATOM 728 C C . CYS A 1 96 ? -16.251 14.987 12.499 1.00 69.69 96 CYS A C 1
ATOM 730 O O . CYS A 1 96 ? -16.785 15.406 13.521 1.00 69.69 96 CYS A O 1
ATOM 732 N N . LYS A 1 97 ? -16.382 15.618 11.324 1.00 60.12 97 LYS A N 1
ATOM 733 C CA . LYS A 1 97 ? -17.131 16.885 11.173 1.00 60.12 97 LYS A CA 1
ATOM 734 C C . LYS A 1 97 ? -18.580 16.808 11.678 1.00 60.12 97 LYS A C 1
ATOM 736 O O . LYS A 1 97 ? -19.183 17.843 11.941 1.00 60.12 97 LYS A O 1
ATOM 741 N N . GLU A 1 98 ? -19.113 15.597 11.800 1.00 58.34 98 GLU A N 1
ATOM 742 C CA . GLU A 1 98 ? -20.408 15.289 12.388 1.00 58.34 98 GLU A CA 1
ATOM 743 C C . GLU A 1 98 ? -20.177 14.631 13.752 1.00 58.34 98 GLU A C 1
ATOM 745 O O . GLU A 1 98 ? -19.642 13.524 13.830 1.00 58.34 98 GLU A O 1
ATOM 750 N N . ALA A 1 99 ? -20.612 15.292 14.824 1.00 57.12 99 ALA A N 1
ATOM 751 C CA . ALA A 1 99 ? -20.615 14.756 16.186 1.00 57.12 99 ALA A CA 1
ATOM 752 C C . ALA A 1 99 ? -21.609 13.583 16.388 1.00 57.12 99 ALA A C 1
ATOM 754 O O . ALA A 1 99 ? -21.820 13.156 17.517 1.00 57.12 99 ALA A O 1
ATOM 755 N N . ASP A 1 100 ? -22.194 13.054 15.305 1.00 70.25 100 ASP A N 1
ATOM 756 C CA . ASP A 1 100 ? -23.372 12.180 15.323 1.00 70.25 100 ASP A CA 1
ATOM 757 C C . ASP A 1 100 ? -23.110 10.759 14.786 1.00 70.25 100 ASP A C 1
ATOM 759 O O . ASP A 1 100 ? -24.055 9.994 14.611 1.00 70.25 100 ASP A O 1
ATOM 763 N N . LYS A 1 101 ? -21.854 10.379 14.500 1.00 86.62 101 LYS A N 1
ATOM 764 C CA . LYS A 1 101 ? -21.539 9.034 13.981 1.00 86.62 101 LYS A CA 1
ATOM 765 C C . LYS A 1 101 ? -21.397 7.996 15.093 1.00 86.62 101 LYS A C 1
ATOM 767 O O . LYS A 1 101 ? -20.692 8.223 16.072 1.00 86.62 101 LYS A O 1
ATOM 772 N N . MET A 1 102 ? -22.013 6.828 14.903 1.00 90.06 102 MET A N 1
ATOM 773 C CA . MET A 1 102 ? -22.009 5.732 15.888 1.00 90.06 102 MET A CA 1
ATOM 774 C C . MET A 1 102 ? -20.635 5.091 16.131 1.00 90.06 102 MET A C 1
ATOM 776 O O . MET A 1 102 ? -20.382 4.607 17.231 1.00 90.06 102 MET A O 1
ATOM 780 N N . ILE A 1 103 ? -19.766 5.032 15.116 1.00 89.12 103 ILE A N 1
ATOM 781 C CA . ILE A 1 103 ? -18.433 4.430 15.223 1.00 89.12 103 ILE A CA 1
ATOM 782 C C . ILE A 1 103 ? -17.364 5.312 14.579 1.00 89.12 103 ILE A C 1
ATOM 784 O O . ILE A 1 103 ? -17.552 5.877 13.497 1.00 89.12 103 ILE A O 1
ATOM 788 N N . LYS A 1 104 ? -16.210 5.381 15.245 1.00 89.19 104 LYS A N 1
ATOM 789 C CA . LYS A 1 104 ? -14.988 6.025 14.765 1.00 89.19 104 LYS A CA 1
ATOM 790 C C . LYS A 1 104 ? -13.855 5.001 14.787 1.00 89.19 104 LYS A C 1
ATOM 792 O O . LYS A 1 104 ? -13.560 4.435 15.833 1.00 89.19 104 LYS A O 1
ATOM 797 N N . ILE A 1 105 ? -13.227 4.764 13.640 1.00 89.62 105 ILE A N 1
ATOM 798 C CA . ILE A 1 105 ? -12.070 3.875 13.494 1.00 89.62 105 ILE A CA 1
ATOM 799 C C . ILE A 1 105 ? -10.875 4.737 13.106 1.00 89.62 105 ILE A C 1
ATOM 801 O O . ILE A 1 105 ? -10.883 5.361 12.047 1.00 89.62 105 ILE A O 1
ATOM 805 N N . SER A 1 106 ? -9.844 4.750 13.944 1.00 89.75 106 SER A N 1
ATOM 806 C CA . SER A 1 106 ? -8.622 5.520 13.709 1.00 89.75 106 SER A CA 1
ATOM 807 C C . SER A 1 106 ? -7.459 4.579 13.419 1.00 89.75 106 SER A C 1
ATOM 809 O O . SER A 1 106 ? -7.169 3.680 14.202 1.00 89.75 106 SER A O 1
ATOM 811 N N . LEU A 1 107 ? -6.779 4.791 12.296 1.00 91.75 107 LEU A N 1
ATOM 812 C CA . LEU A 1 107 ? -5.604 4.038 11.879 1.00 91.75 107 LEU A CA 1
ATOM 813 C C . LEU A 1 107 ? -4.418 4.990 11.801 1.00 91.75 107 LEU A C 1
ATOM 815 O O . LEU A 1 107 ? -4.418 5.933 11.011 1.00 91.75 107 LEU A O 1
ATOM 819 N N . HIS A 1 108 ? -3.392 4.727 12.598 1.00 92.81 108 HIS A N 1
ATOM 820 C CA . HIS A 1 108 ? -2.135 5.446 12.480 1.00 92.81 108 HIS A CA 1
ATOM 821 C C . HIS A 1 108 ? -1.391 5.002 11.202 1.00 92.81 108 HIS A C 1
ATOM 823 O O . HIS A 1 108 ? -1.479 3.840 10.801 1.00 92.81 108 HIS A O 1
ATOM 829 N N . GLU A 1 109 ? -0.608 5.875 10.565 1.00 94.19 109 GLU A N 1
ATOM 830 C CA . GLU A 1 109 ? 0.167 5.550 9.349 1.00 94.19 109 GLU A CA 1
ATOM 831 C C . GLU A 1 109 ? 1.108 4.342 9.523 1.00 94.19 109 GLU A C 1
ATOM 833 O O . GLU A 1 109 ? 1.416 3.640 8.560 1.00 94.19 109 GLU A O 1
ATOM 838 N N . ASP A 1 110 ? 1.511 4.044 10.760 1.00 93.50 110 ASP A N 1
ATOM 839 C CA . ASP A 1 110 ? 2.336 2.879 11.105 1.00 93.50 110 ASP A CA 1
ATOM 840 C C . ASP A 1 110 ? 1.616 1.543 10.832 1.00 93.50 110 ASP A C 1
ATOM 842 O O . ASP A 1 110 ? 2.273 0.530 10.580 1.00 93.50 110 ASP A O 1
ATOM 846 N N . VAL A 1 111 ? 0.280 1.530 10.765 1.00 93.19 111 VAL A N 1
ATOM 847 C CA . VAL A 1 111 ? -0.495 0.375 10.281 1.00 93.19 111 VAL A CA 1
ATOM 848 C C . VAL A 1 111 ? -0.149 0.084 8.818 1.00 93.19 111 VAL A C 1
ATOM 850 O O . VAL A 1 111 ? 0.177 -1.047 8.460 1.00 93.19 111 VAL A O 1
ATOM 853 N N . LEU A 1 112 ? -0.124 1.112 7.965 1.00 94.25 112 LEU A N 1
ATOM 854 C CA . LEU A 1 112 ? 0.251 0.958 6.557 1.00 94.25 112 LEU A CA 1
ATOM 855 C C . LEU A 1 112 ? 1.745 0.643 6.400 1.00 94.25 112 LEU A C 1
ATOM 857 O O . LEU A 1 112 ? 2.113 -0.197 5.574 1.00 94.25 112 LEU A O 1
ATOM 861 N N . LYS A 1 113 ? 2.613 1.266 7.208 1.00 95.19 113 LYS A N 1
ATOM 862 C CA . LYS A 1 113 ? 4.061 0.987 7.189 1.00 95.19 113 LYS A CA 1
ATOM 863 C C . LYS A 1 113 ? 4.378 -0.442 7.626 1.00 95.19 113 LYS A C 1
ATOM 865 O O . LYS A 1 113 ? 5.207 -1.093 6.994 1.00 95.19 113 LYS A O 1
ATOM 870 N N . SER A 1 114 ? 3.724 -0.948 8.673 1.00 95.12 114 SER A N 1
ATOM 871 C CA . SER A 1 114 ? 3.909 -2.330 9.131 1.00 95.12 114 SER A CA 1
ATOM 872 C C . SER A 1 114 ? 3.441 -3.326 8.072 1.00 95.12 114 SER A C 1
ATOM 874 O O . SER A 1 114 ? 4.192 -4.244 7.743 1.00 95.12 114 SER A O 1
ATOM 876 N N . ALA A 1 115 ? 2.287 -3.089 7.434 1.00 93.62 115 ALA A N 1
ATOM 877 C CA . ALA A 1 115 ? 1.822 -3.907 6.313 1.00 93.62 115 ALA A CA 1
ATOM 878 C C . ALA A 1 115 ? 2.852 -3.930 5.174 1.00 93.62 115 ALA A C 1
ATOM 880 O O . ALA A 1 115 ? 3.281 -4.995 4.730 1.00 93.62 115 ALA A O 1
ATOM 881 N N . SER A 1 116 ? 3.298 -2.748 4.747 1.00 94.50 116 SER A N 1
ATOM 882 C CA . SER A 1 116 ? 4.314 -2.568 3.707 1.00 94.50 116 SER A CA 1
ATOM 883 C C . SER A 1 116 ? 5.609 -3.333 4.023 1.00 94.50 116 SER A C 1
ATOM 885 O O . SER A 1 116 ? 6.121 -4.077 3.186 1.00 94.50 116 SER A O 1
ATOM 887 N N . SER A 1 117 ? 6.088 -3.244 5.266 1.00 94.44 117 SER A N 1
ATOM 888 C CA . SER A 1 117 ? 7.280 -3.955 5.740 1.00 94.44 117 SER A CA 1
ATOM 889 C C . SER A 1 117 ? 7.126 -5.479 5.675 1.00 94.44 117 SER A C 1
ATOM 891 O O . SER A 1 117 ? 8.033 -6.166 5.205 1.00 94.44 117 SER A O 1
ATOM 893 N N . VAL A 1 118 ? 5.969 -6.026 6.066 1.00 94.50 118 VAL A N 1
ATOM 894 C CA . VAL A 1 118 ? 5.702 -7.476 5.997 1.00 94.50 118 VAL A CA 1
ATOM 895 C C . VAL A 1 118 ? 5.800 -7.991 4.559 1.00 94.50 118 VAL A C 1
ATOM 897 O O . VAL A 1 118 ? 6.497 -8.975 4.305 1.00 94.50 118 VAL A O 1
ATOM 900 N N . TYR A 1 119 ? 5.159 -7.320 3.598 1.00 94.19 119 TYR A N 1
ATOM 901 C CA . TYR A 1 119 ? 5.206 -7.738 2.189 1.00 94.19 119 TYR A CA 1
ATOM 902 C C . TYR A 1 119 ? 6.590 -7.560 1.556 1.00 94.19 119 TYR A C 1
ATOM 904 O O . TYR A 1 119 ? 6.996 -8.389 0.734 1.00 94.19 119 TYR A O 1
ATOM 912 N N . PHE A 1 120 ? 7.319 -6.512 1.944 1.00 94.19 120 PHE A N 1
ATOM 913 C CA . PHE A 1 120 ? 8.700 -6.306 1.516 1.00 94.19 120 PHE A CA 1
ATOM 914 C C . PHE A 1 120 ? 9.611 -7.431 2.028 1.00 94.19 120 PHE A C 1
ATOM 916 O O . PHE A 1 120 ? 10.266 -8.098 1.229 1.00 94.19 120 PHE A O 1
ATOM 923 N N . ASN A 1 121 ? 9.585 -7.716 3.333 1.00 93.56 121 ASN A N 1
ATOM 924 C CA . ASN A 1 121 ? 10.410 -8.759 3.955 1.00 93.56 121 ASN A CA 1
ATOM 925 C C . ASN A 1 121 ? 10.072 -10.164 3.431 1.00 93.56 121 ASN A C 1
ATOM 927 O O . ASN A 1 121 ? 10.949 -11.017 3.322 1.00 93.56 121 ASN A O 1
ATOM 931 N N . ALA A 1 122 ? 8.818 -10.397 3.037 1.00 92.75 122 ALA A N 1
ATOM 932 C CA . ALA A 1 122 ? 8.387 -11.631 2.383 1.00 92.75 122 ALA A CA 1
ATOM 933 C C . ALA A 1 122 ? 8.768 -11.718 0.888 1.00 92.75 122 ALA A C 1
ATOM 935 O O . ALA A 1 122 ? 8.345 -12.657 0.206 1.00 92.75 122 ALA A O 1
ATOM 936 N N . SER A 1 123 ? 9.529 -10.748 0.361 1.00 92.12 123 SER A N 1
ATOM 937 C CA . SER A 1 123 ? 9.947 -10.665 -1.046 1.00 92.12 123 SER A CA 1
ATOM 938 C C . SER A 1 123 ? 8.768 -10.733 -2.029 1.00 92.12 123 SER A C 1
ATOM 940 O O . SER A 1 123 ? 8.858 -11.345 -3.091 1.00 92.12 123 SER A O 1
ATOM 942 N N . LYS A 1 124 ? 7.625 -10.129 -1.670 1.00 92.88 124 LYS A N 1
ATOM 943 C CA . LYS A 1 124 ? 6.417 -10.084 -2.519 1.00 92.88 124 LYS A CA 1
ATOM 944 C C . LYS A 1 124 ? 6.253 -8.801 -3.316 1.00 92.88 124 LYS A C 1
ATOM 946 O O . LYS A 1 124 ? 5.326 -8.699 -4.110 1.00 92.88 124 LYS A O 1
ATOM 951 N N . MET A 1 125 ? 7.154 -7.843 -3.140 1.00 93.31 125 MET A N 1
ATOM 952 C CA . MET A 1 125 ? 7.178 -6.599 -3.907 1.00 93.31 125 MET A CA 1
ATOM 953 C C . MET A 1 125 ? 8.128 -6.701 -5.108 1.00 93.31 125 MET A C 1
ATOM 955 O O . MET A 1 125 ? 9.027 -5.879 -5.286 1.00 93.31 125 MET A O 1
ATOM 959 N N . GLN A 1 126 ? 7.955 -7.760 -5.897 1.00 92.88 126 GLN A N 1
ATOM 960 C CA . GLN A 1 126 ? 8.732 -8.048 -7.101 1.00 92.88 126 GLN A CA 1
ATOM 961 C C . GLN A 1 126 ? 7.778 -8.482 -8.209 1.00 92.88 126 GLN A C 1
ATOM 963 O O . GLN A 1 126 ? 6.842 -9.246 -7.962 1.00 92.88 126 GLN A O 1
ATOM 968 N N . TRP A 1 127 ? 7.994 -7.988 -9.421 1.00 92.94 127 TRP A N 1
ATOM 969 C CA . TRP A 1 127 ? 7.131 -8.261 -10.557 1.00 92.94 127 TRP A CA 1
ATOM 970 C C . TRP A 1 127 ? 7.927 -8.270 -11.859 1.00 92.94 127 TRP A C 1
ATOM 972 O O . TRP A 1 127 ? 8.722 -7.372 -12.116 1.00 92.94 127 TRP A O 1
ATOM 982 N N . ILE A 1 128 ? 7.674 -9.275 -12.696 1.00 92.56 128 ILE A N 1
ATOM 983 C CA . ILE A 1 128 ? 8.177 -9.319 -14.067 1.00 92.56 128 ILE A CA 1
ATOM 984 C C . ILE A 1 128 ? 7.084 -8.773 -14.982 1.00 92.56 128 ILE A C 1
ATOM 986 O O . ILE A 1 128 ? 6.011 -9.364 -15.108 1.00 92.56 128 ILE A O 1
ATOM 990 N N . VAL A 1 129 ? 7.369 -7.644 -15.621 1.00 89.88 129 VAL A N 1
ATOM 991 C CA . VAL A 1 129 ? 6.514 -7.026 -16.635 1.00 89.88 129 VAL A CA 1
ATOM 992 C C . VAL A 1 129 ? 6.776 -7.708 -17.966 1.00 89.88 129 VAL A C 1
ATOM 994 O O . VAL A 1 129 ? 7.708 -7.351 -18.682 1.00 89.88 129 VAL A O 1
ATOM 997 N N . ASP A 1 130 ? 5.950 -8.691 -18.291 1.00 88.56 130 ASP A N 1
ATOM 998 C CA . ASP A 1 130 ? 5.979 -9.420 -19.562 1.00 88.56 130 ASP A CA 1
ATOM 999 C C . ASP A 1 130 ? 4.805 -9.048 -20.484 1.00 88.56 130 ASP A C 1
ATOM 1001 O O . ASP A 1 130 ? 4.748 -9.473 -21.636 1.00 88.56 130 ASP A O 1
ATOM 1005 N N . LYS A 1 131 ? 3.854 -8.245 -19.987 1.00 86.56 131 LYS A N 1
ATOM 1006 C CA . LYS A 1 131 ? 2.689 -7.784 -20.745 1.00 86.56 131 LYS A CA 1
ATOM 1007 C C . LYS A 1 131 ? 2.358 -6.334 -20.429 1.00 86.56 131 LYS A C 1
ATOM 1009 O O . LYS A 1 131 ? 2.125 -5.972 -19.277 1.00 86.56 131 LYS A O 1
ATOM 1014 N N . LEU A 1 132 ? 2.247 -5.526 -21.480 1.00 79.94 132 LEU A N 1
ATOM 1015 C CA . LEU A 1 132 ? 1.759 -4.150 -21.424 1.00 79.94 132 LEU A CA 1
ATOM 1016 C C . LEU A 1 132 ? 0.644 -3.929 -22.459 1.00 79.94 132 LEU A C 1
ATOM 1018 O O . LEU A 1 132 ? 0.596 -4.630 -23.470 1.00 79.94 132 LEU A O 1
ATOM 1022 N N . PRO A 1 133 ? -0.247 -2.942 -22.249 1.00 77.81 133 PRO A N 1
ATOM 1023 C CA . PRO A 1 133 ? -1.204 -2.523 -23.273 1.00 77.81 133 PRO A CA 1
ATOM 1024 C C . PRO A 1 133 ? -0.540 -2.164 -24.609 1.00 77.81 133 PRO A C 1
ATOM 1026 O O . PRO A 1 133 ? -1.074 -2.499 -25.662 1.00 77.81 133 PRO A O 1
ATOM 1029 N N . ASP A 1 134 ? 0.644 -1.546 -24.561 1.00 81.81 134 ASP A N 1
ATOM 1030 C CA . ASP A 1 134 ? 1.517 -1.367 -25.719 1.00 81.81 134 ASP A CA 1
ATOM 1031 C C . ASP A 1 134 ? 2.700 -2.343 -25.647 1.00 81.81 134 ASP A C 1
ATOM 1033 O O . ASP A 1 134 ? 3.686 -2.110 -24.945 1.00 81.81 134 ASP A O 1
ATOM 1037 N N . GLN A 1 135 ? 2.589 -3.451 -26.381 1.00 85.19 135 GLN A N 1
ATOM 1038 C CA . GLN A 1 135 ? 3.609 -4.504 -26.426 1.00 85.19 135 GLN A CA 1
ATOM 1039 C C . GLN A 1 135 ? 4.895 -4.068 -27.140 1.00 85.19 135 GLN A C 1
ATOM 1041 O O . GLN A 1 135 ? 5.939 -4.682 -26.944 1.00 85.19 135 GLN A O 1
ATOM 1046 N N . SER A 1 136 ? 4.871 -2.982 -27.922 1.00 85.50 136 SER A N 1
ATOM 1047 C CA . SER A 1 136 ? 6.080 -2.489 -28.595 1.00 85.50 136 SER A CA 1
ATOM 1048 C C . SER A 1 136 ? 7.146 -1.990 -27.610 1.00 85.50 136 SER A C 1
ATOM 1050 O O . SER A 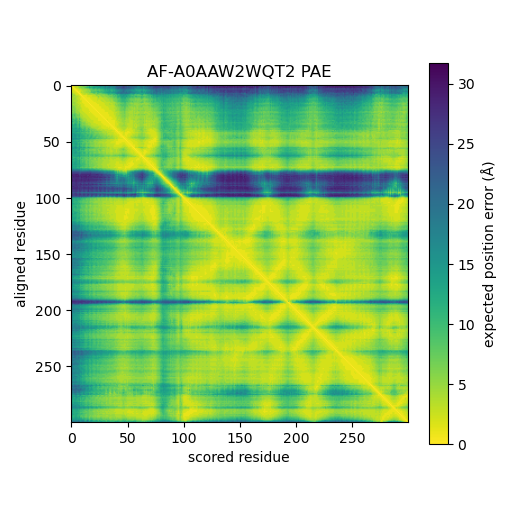1 136 ? 8.336 -2.002 -27.926 1.00 85.50 136 SER A O 1
ATOM 1052 N N . LEU A 1 137 ? 6.734 -1.618 -26.391 1.00 85.88 137 LEU A N 1
ATOM 1053 C CA . LEU A 1 137 ? 7.625 -1.239 -25.292 1.00 85.88 137 LEU A CA 1
ATOM 1054 C C . LEU A 1 137 ? 8.431 -2.425 -24.744 1.00 85.88 137 LEU A C 1
ATOM 1056 O O . LEU A 1 137 ? 9.502 -2.209 -24.176 1.00 85.88 137 LEU A O 1
ATOM 1060 N N . LEU A 1 138 ? 7.942 -3.651 -24.941 1.00 92.06 138 LEU A N 1
ATOM 1061 C CA . LEU A 1 138 ? 8.572 -4.906 -24.528 1.00 92.06 138 LEU A CA 1
ATOM 1062 C C . LEU A 1 138 ? 9.277 -5.613 -25.695 1.00 92.06 138 LEU A C 1
ATOM 1064 O O . LEU A 1 138 ? 9.484 -6.817 -25.659 1.00 92.06 138 LEU A O 1
ATOM 1068 N N . ASN A 1 139 ? 9.671 -4.879 -26.738 1.00 94.56 139 ASN A N 1
ATOM 1069 C CA . ASN A 1 139 ? 10.474 -5.418 -27.833 1.00 94.56 139 ASN A CA 1
ATOM 1070 C C . ASN A 1 139 ? 11.607 -4.451 -28.199 1.00 94.56 139 ASN A C 1
ATOM 1072 O O . ASN A 1 139 ? 11.419 -3.230 -28.246 1.00 94.56 139 ASN A O 1
ATOM 1076 N N . THR A 1 140 ? 12.802 -4.971 -28.483 1.00 95.19 140 THR A N 1
ATOM 1077 C CA . THR A 1 140 ? 13.982 -4.141 -28.778 1.00 95.19 140 THR A CA 1
ATOM 1078 C C . THR A 1 140 ? 13.795 -3.253 -30.011 1.00 95.19 140 THR A C 1
ATOM 1080 O O . THR A 1 140 ? 14.441 -2.205 -30.116 1.00 95.19 140 THR A O 1
ATOM 1083 N N . ALA A 1 141 ? 12.894 -3.610 -30.934 1.00 94.88 141 ALA A N 1
ATOM 1084 C CA . ALA A 1 141 ? 12.542 -2.793 -32.094 1.00 94.88 141 ALA A CA 1
ATOM 1085 C C . ALA A 1 141 ? 11.947 -1.434 -31.697 1.00 94.88 141 ALA A C 1
ATOM 1087 O O . ALA A 1 141 ? 12.316 -0.416 -32.292 1.00 94.88 141 ALA A O 1
ATOM 1088 N N . GLY A 1 142 ? 11.109 -1.387 -30.653 1.00 90.50 142 GLY A N 1
ATOM 1089 C CA . GLY A 1 142 ? 10.534 -0.142 -30.124 1.00 90.50 142 GLY A CA 1
ATOM 1090 C C . GLY A 1 142 ? 11.591 0.807 -29.550 1.00 90.50 142 GLY A C 1
ATOM 1091 O O . GLY A 1 142 ? 11.425 2.025 -29.545 1.00 90.50 142 GLY A O 1
ATOM 1092 N N . TRP A 1 143 ? 12.741 0.261 -29.155 1.00 92.00 143 TRP A N 1
ATOM 1093 C CA . TRP A 1 143 ? 13.846 1.001 -28.549 1.00 92.00 143 TRP A CA 1
ATOM 1094 C C . TRP A 1 143 ? 14.935 1.389 -29.550 1.00 92.00 143 TRP A C 1
ATOM 1096 O O . TRP A 1 143 ? 15.911 2.033 -29.165 1.00 92.00 143 TRP A O 1
ATOM 1106 N N . ARG A 1 144 ? 14.778 1.078 -30.843 1.00 92.06 144 ARG A N 1
ATOM 1107 C CA . ARG A 1 144 ? 15.780 1.339 -31.894 1.00 92.06 144 ARG A CA 1
ATOM 1108 C C . ARG A 1 144 ? 16.286 2.785 -31.934 1.00 92.06 144 ARG A C 1
ATOM 1110 O O . ARG A 1 144 ? 17.455 3.004 -32.245 1.00 92.06 144 ARG A O 1
ATOM 1117 N N . PHE A 1 145 ? 15.429 3.758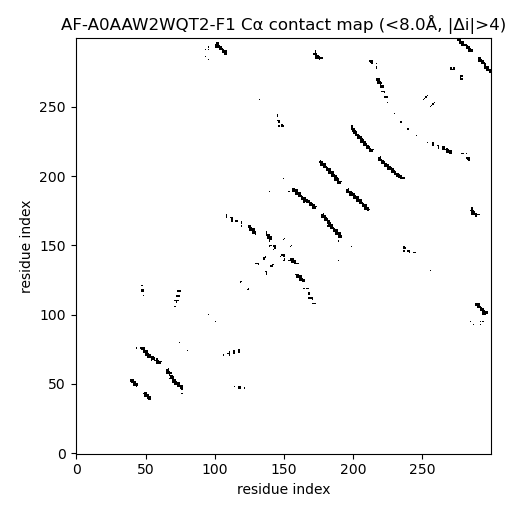 -31.629 1.00 91.12 145 PHE A N 1
ATOM 1118 C CA . PHE A 1 145 ? 15.781 5.185 -31.617 1.00 91.12 145 PHE A CA 1
ATOM 1119 C C . PHE A 1 145 ? 16.124 5.728 -30.223 1.00 91.12 145 PHE A C 1
ATOM 1121 O O . PHE A 1 145 ? 16.635 6.838 -30.112 1.00 91.12 145 PHE A O 1
ATOM 1128 N N . ILE A 1 146 ? 15.866 4.951 -29.169 1.00 90.38 146 ILE A N 1
ATOM 1129 C CA . ILE A 1 146 ? 16.086 5.337 -27.767 1.00 90.38 146 ILE A CA 1
ATOM 1130 C C . ILE A 1 146 ? 17.423 4.773 -27.283 1.00 90.38 146 ILE A C 1
ATOM 1132 O O . ILE A 1 146 ? 18.256 5.503 -26.751 1.00 90.38 146 ILE A O 1
ATOM 1136 N N . ILE A 1 147 ? 17.652 3.481 -27.532 1.00 93.44 147 ILE A N 1
ATOM 1137 C CA . ILE A 1 147 ? 18.894 2.760 -27.249 1.00 93.44 147 ILE A CA 1
ATOM 1138 C C . ILE A 1 147 ? 19.318 1.999 -28.520 1.00 93.44 147 ILE A C 1
ATOM 1140 O O . ILE A 1 147 ? 19.124 0.787 -28.630 1.00 93.44 147 ILE A O 1
ATOM 1144 N N . PRO A 1 148 ? 19.935 2.671 -29.511 1.00 93.50 148 PRO A N 1
ATOM 1145 C CA . PRO A 1 148 ? 20.279 2.036 -30.786 1.00 93.50 148 PRO A CA 1
ATOM 1146 C C . PRO A 1 148 ? 21.201 0.816 -30.656 1.00 93.50 148 PRO A C 1
ATOM 1148 O O . PRO A 1 148 ? 21.124 -0.108 -31.465 1.00 93.50 148 PRO A O 1
ATOM 1151 N N . LYS A 1 149 ? 22.086 0.797 -29.649 1.00 94.62 149 LYS A N 1
ATOM 1152 C CA . LYS A 1 149 ? 23.011 -0.321 -29.413 1.00 94.62 149 LYS A CA 1
ATOM 1153 C C . LYS A 1 149 ? 22.298 -1.580 -28.905 1.00 94.62 149 LYS A C 1
ATOM 1155 O O . LYS A 1 149 ? 22.705 -2.668 -29.295 1.00 94.62 149 LYS A O 1
ATOM 1160 N N . LEU A 1 150 ? 21.202 -1.435 -28.152 1.00 95.12 150 LEU A N 1
ATOM 1161 C CA . LEU A 1 150 ? 20.345 -2.551 -27.737 1.00 95.12 150 LEU A CA 1
ATOM 1162 C C . LEU A 1 150 ? 19.770 -3.269 -28.963 1.00 95.12 150 LEU A C 1
ATOM 1164 O O . LEU A 1 150 ? 19.980 -4.465 -29.125 1.00 95.12 150 LEU A O 1
ATOM 1168 N N . TYR A 1 151 ? 19.152 -2.519 -29.881 1.00 95.69 151 TYR A N 1
ATOM 1169 C CA . TYR A 1 151 ? 18.595 -3.083 -31.114 1.00 95.69 151 TYR A CA 1
ATOM 1170 C C . TYR A 1 151 ? 19.663 -3.704 -32.029 1.00 95.69 151 TYR A C 1
ATOM 1172 O O . TYR A 1 151 ? 19.411 -4.714 -32.675 1.00 95.69 151 TYR A O 1
ATOM 1180 N N . LYS A 1 152 ? 20.866 -3.118 -32.103 1.00 95.94 152 LYS A N 1
ATOM 1181 C CA . LYS A 1 152 ? 21.966 -3.683 -32.907 1.00 95.94 152 LYS A CA 1
ATOM 1182 C C . LYS A 1 152 ? 22.459 -5.028 -32.377 1.00 95.94 152 LYS A C 1
ATOM 1184 O O . LYS A 1 152 ? 22.842 -5.867 -33.182 1.00 95.94 152 LYS A O 1
ATOM 1189 N N . MET A 1 153 ? 22.507 -5.195 -31.055 1.00 95.12 153 MET A N 1
ATOM 1190 C CA . MET A 1 153 ? 22.962 -6.436 -30.423 1.00 95.12 153 MET A CA 1
ATOM 1191 C C . MET A 1 153 ? 21.869 -7.509 -30.430 1.00 95.12 153 MET A C 1
ATOM 1193 O O . MET A 1 153 ? 22.179 -8.666 -30.678 1.00 95.12 153 MET A O 1
ATOM 1197 N N . TYR A 1 154 ? 20.610 -7.111 -30.229 1.00 95.25 154 TYR A N 1
ATOM 1198 C CA . TYR A 1 154 ? 19.467 -8.018 -30.100 1.00 95.25 154 TYR A CA 1
ATOM 1199 C C . TYR A 1 154 ? 18.298 -7.551 -30.982 1.00 95.25 154 TYR A C 1
ATOM 1201 O O . TYR A 1 154 ? 17.324 -6.992 -30.476 1.00 95.25 154 TYR A O 1
ATOM 1209 N N . PRO A 1 155 ? 18.370 -7.679 -32.316 1.00 95.69 155 PRO A N 1
ATOM 1210 C CA . PRO A 1 155 ? 17.353 -7.128 -33.211 1.00 95.69 155 PRO A CA 1
ATOM 1211 C C . PRO A 1 155 ? 16.014 -7.870 -33.092 1.00 95.69 155 PRO A C 1
ATOM 1213 O O . PRO A 1 155 ? 15.966 -9.086 -33.244 1.00 95.69 155 PRO A O 1
ATOM 1216 N N . ASN A 1 156 ? 14.925 -7.125 -32.873 1.00 95.25 156 ASN A N 1
ATOM 1217 C CA . ASN A 1 156 ? 13.540 -7.621 -32.764 1.00 95.25 156 ASN A CA 1
ATOM 1218 C C . ASN A 1 156 ? 13.289 -8.661 -31.657 1.00 95.25 156 ASN A C 1
ATOM 1220 O O . ASN A 1 156 ? 12.310 -9.398 -31.736 1.00 95.25 156 ASN A O 1
ATOM 1224 N N . HIS A 1 157 ? 14.158 -8.734 -30.650 1.00 95.75 157 HIS A N 1
ATOM 1225 C CA . HIS A 1 157 ? 13.964 -9.637 -29.521 1.00 95.75 157 HIS A CA 1
ATOM 1226 C C . HIS A 1 157 ? 12.926 -9.074 -28.554 1.00 95.75 157 HIS A C 1
ATOM 1228 O O . HIS A 1 157 ? 12.829 -7.854 -28.368 1.00 95.75 157 HIS A O 1
ATOM 1234 N N . ASP A 1 158 ? 12.184 -9.973 -27.921 1.00 95.69 158 ASP A N 1
ATOM 1235 C CA . ASP A 1 158 ? 11.274 -9.615 -26.845 1.00 95.69 158 ASP A CA 1
ATOM 1236 C C . ASP A 1 158 ? 12.058 -9.280 -25.576 1.00 95.69 158 ASP A C 1
ATOM 1238 O O . ASP A 1 158 ? 13.214 -9.672 -25.391 1.00 95.69 158 ASP A O 1
ATOM 1242 N N . MET A 1 159 ? 11.432 -8.501 -24.710 1.00 95.25 159 MET A N 1
ATOM 1243 C CA . MET A 1 159 ? 11.994 -8.048 -23.453 1.00 95.25 159 MET A CA 1
ATOM 1244 C C . MET A 1 159 ? 10.976 -8.213 -22.340 1.00 95.25 159 MET A C 1
ATOM 1246 O O . MET A 1 159 ? 9.769 -8.130 -22.559 1.00 95.25 159 MET A O 1
ATOM 1250 N N . ASN A 1 160 ? 11.470 -8.358 -21.122 1.00 95.19 160 ASN A N 1
ATOM 1251 C CA . ASN A 1 160 ? 10.664 -8.137 -19.934 1.00 95.19 160 ASN A CA 1
ATOM 1252 C C . ASN A 1 160 ? 11.356 -7.107 -19.031 1.00 95.19 160 ASN A C 1
ATOM 1254 O O . ASN A 1 160 ? 12.529 -6.766 -19.216 1.00 95.19 160 ASN A O 1
ATOM 1258 N N . LEU A 1 161 ? 10.596 -6.561 -18.086 1.00 93.69 161 LEU A N 1
ATOM 1259 C CA . LEU A 1 161 ? 11.139 -5.669 -17.066 1.00 93.69 161 LEU A CA 1
ATOM 1260 C C . LEU A 1 161 ? 11.008 -6.362 -15.717 1.00 93.69 161 LEU A C 1
ATOM 1262 O O . LEU A 1 161 ? 9.897 -6.545 -15.223 1.00 93.69 161 LEU A O 1
ATOM 1266 N N . ASN A 1 162 ? 12.123 -6.726 -15.107 1.00 94.81 162 ASN A N 1
ATOM 1267 C CA . ASN A 1 162 ? 12.143 -7.214 -13.741 1.00 94.81 162 ASN A CA 1
ATOM 1268 C C . ASN A 1 162 ? 12.169 -6.016 -12.787 1.00 94.81 162 ASN A C 1
ATOM 1270 O O . ASN A 1 162 ? 13.161 -5.291 -12.704 1.00 94.81 162 ASN A O 1
ATOM 1274 N N . VAL A 1 163 ? 11.046 -5.775 -12.119 1.00 94.31 163 VAL A N 1
ATOM 1275 C CA . VAL A 1 163 ? 10.833 -4.656 -11.203 1.00 94.31 163 VAL A CA 1
ATOM 1276 C C . VAL A 1 163 ? 10.829 -5.185 -9.779 1.00 94.31 163 VAL A C 1
ATOM 1278 O O . VAL A 1 163 ? 10.008 -6.029 -9.423 1.00 94.31 163 VAL A O 1
ATOM 1281 N N . SER A 1 164 ? 11.691 -4.641 -8.932 1.00 95.50 164 SER A N 1
ATOM 1282 C CA . SER A 1 164 ? 11.756 -4.983 -7.513 1.00 95.50 164 SER A CA 1
ATOM 1283 C C . SER A 1 164 ? 11.802 -3.732 -6.656 1.00 95.50 164 SER A C 1
ATOM 1285 O O . SER A 1 164 ? 12.563 -2.812 -6.938 1.00 95.50 164 SER A O 1
ATOM 1287 N N . VAL A 1 165 ? 11.026 -3.701 -5.578 1.00 96.06 165 VAL A N 1
ATOM 1288 C CA . VAL A 1 165 ? 11.181 -2.680 -4.537 1.00 96.06 165 VAL A CA 1
ATOM 1289 C C . VAL A 1 165 ? 12.496 -2.921 -3.794 1.00 96.06 165 VAL A C 1
ATOM 1291 O O . VAL A 1 165 ? 12.764 -4.049 -3.385 1.00 96.06 165 VAL A O 1
ATOM 1294 N N . SER A 1 166 ? 13.315 -1.880 -3.624 1.00 94.38 166 SER A N 1
ATOM 1295 C CA . SER A 1 166 ? 14.654 -1.983 -3.016 1.00 94.38 166 SER A CA 1
ATOM 1296 C C . SER A 1 166 ? 14.673 -1.707 -1.508 1.00 94.38 166 SER A C 1
ATOM 1298 O O . SER A 1 166 ? 15.580 -2.151 -0.805 1.00 94.38 166 SER A O 1
ATOM 1300 N N . SER A 1 167 ? 13.646 -1.037 -0.980 1.00 95.06 167 SER A N 1
ATOM 1301 C CA . SER A 1 167 ? 13.428 -0.821 0.457 1.00 95.06 167 SER A CA 1
ATOM 1302 C C . SER A 1 167 ? 11.934 -0.680 0.772 1.00 95.06 167 SER A C 1
ATOM 1304 O O . SER A 1 167 ? 11.190 -0.268 -0.119 1.00 95.06 167 SER A O 1
ATOM 1306 N N . PRO A 1 168 ? 11.472 -0.922 2.018 1.00 94.19 168 PRO A N 1
ATOM 1307 C CA . PRO A 1 168 ? 10.075 -0.696 2.382 1.00 94.19 168 PRO A CA 1
ATOM 1308 C C . PRO A 1 168 ? 9.612 0.718 1.985 1.00 94.19 168 PRO A C 1
ATOM 1310 O O . PRO A 1 168 ? 10.301 1.685 2.321 1.00 94.19 168 PRO A O 1
ATOM 1313 N N . PRO A 1 169 ? 8.479 0.856 1.271 1.00 95.62 169 PRO A N 1
ATOM 1314 C CA . PRO A 1 169 ? 7.918 2.154 0.919 1.00 95.62 169 PRO A CA 1
ATOM 1315 C C . PRO A 1 169 ? 7.730 3.063 2.135 1.00 95.62 169 PRO A C 1
ATOM 1317 O O . PRO A 1 169 ? 7.166 2.643 3.150 1.00 95.62 169 PRO A O 1
ATOM 1320 N N . THR A 1 170 ? 8.145 4.323 2.008 1.00 96.06 170 THR A N 1
ATOM 1321 C CA . THR A 1 170 ? 7.867 5.355 3.014 1.00 96.06 170 THR A CA 1
ATOM 1322 C C . THR A 1 170 ? 6.440 5.845 2.824 1.00 96.06 170 THR A C 1
ATOM 1324 O O . THR A 1 170 ? 6.077 6.240 1.717 1.00 96.06 170 THR A O 1
ATOM 1327 N N . ILE A 1 171 ? 5.645 5.832 3.893 1.00 96.62 171 ILE A N 1
ATOM 1328 C CA . ILE A 1 171 ? 4.233 6.229 3.884 1.00 96.62 171 ILE A CA 1
ATOM 1329 C C . ILE A 1 171 ? 4.035 7.317 4.934 1.00 96.62 171 ILE A C 1
ATOM 1331 O O . ILE A 1 171 ? 4.388 7.113 6.093 1.00 96.62 171 ILE A O 1
ATOM 1335 N N . GLU A 1 172 ? 3.471 8.444 4.519 1.00 95.81 172 GLU A N 1
ATOM 1336 C CA . GLU A 1 172 ? 3.176 9.603 5.366 1.00 95.81 172 GLU A CA 1
ATOM 1337 C C . GLU A 1 172 ? 1.707 9.976 5.153 1.00 95.81 172 GLU A C 1
ATOM 1339 O O . GLU A 1 172 ? 1.277 10.205 4.017 1.00 95.81 172 GLU A O 1
ATOM 1344 N N . VAL A 1 173 ? 0.911 10.003 6.219 1.00 94.38 173 VAL A N 1
ATOM 1345 C CA . VAL A 1 173 ? -0.487 10.443 6.134 1.00 94.38 173 VAL A CA 1
ATOM 1346 C C . VAL A 1 173 ? -0.539 11.941 6.412 1.00 94.38 173 VAL A C 1
ATOM 1348 O O . VAL A 1 173 ? -0.331 12.395 7.535 1.00 94.38 173 VAL A O 1
ATOM 1351 N N . GLU A 1 174 ? -0.823 12.709 5.365 1.00 91.62 174 GLU A N 1
ATOM 1352 C CA . GLU A 1 174 ? -0.962 14.161 5.409 1.00 91.62 174 GLU A CA 1
ATOM 1353 C C . GLU A 1 174 ? -2.449 14.554 5.306 1.00 91.62 174 GLU A C 1
ATOM 1355 O O . GLU A 1 174 ? -3.347 13.716 5.166 1.00 91.62 174 GLU A O 1
ATOM 1360 N N . ASN A 1 175 ? -2.732 15.856 5.370 1.00 89.62 175 ASN A N 1
ATOM 1361 C CA . ASN A 1 175 ? -4.098 16.355 5.262 1.00 89.62 175 ASN A CA 1
ATOM 1362 C C . ASN A 1 175 ? -4.709 15.991 3.901 1.00 89.62 175 ASN A C 1
ATOM 1364 O O . ASN A 1 175 ? -4.252 16.452 2.859 1.00 89.62 175 ASN A O 1
ATOM 1368 N N . GLN A 1 176 ? -5.790 15.206 3.933 1.00 86.56 176 GLN A N 1
ATOM 1369 C CA . GLN A 1 176 ? -6.582 14.737 2.782 1.00 86.56 176 GLN A CA 1
ATOM 1370 C C . GLN A 1 176 ? -5.902 13.717 1.852 1.00 86.56 176 GLN A C 1
ATOM 1372 O O . GLN A 1 176 ? -6.559 13.209 0.938 1.00 86.56 176 GLN A O 1
ATOM 1377 N N . HIS A 1 177 ? -4.624 13.387 2.049 1.00 92.00 177 HIS A N 1
ATOM 1378 C CA . HIS A 1 177 ? -3.939 12.420 1.197 1.00 92.00 177 HIS A CA 1
ATOM 1379 C C . HIS A 1 177 ? -2.825 11.655 1.907 1.00 92.00 177 HIS A C 1
ATOM 1381 O O . HIS A 1 177 ? -2.195 12.123 2.850 1.00 92.00 177 HIS A O 1
ATOM 1387 N N . ILE A 1 178 ? -2.525 10.481 1.369 1.00 95.81 178 ILE A N 1
ATOM 1388 C CA . ILE A 1 178 ? -1.449 9.602 1.808 1.00 95.81 178 ILE A CA 1
ATOM 1389 C C . ILE A 1 178 ? -0.309 9.748 0.813 1.00 95.81 178 ILE A C 1
ATOM 1391 O O . ILE A 1 178 ? -0.445 9.398 -0.361 1.00 95.81 178 ILE A O 1
ATOM 1395 N N . LYS A 1 179 ? 0.813 10.287 1.263 1.00 96.88 179 LYS A N 1
ATOM 1396 C CA . LYS A 1 179 ? 2.019 10.411 0.457 1.00 96.88 179 LYS A CA 1
ATOM 1397 C C . LYS A 1 179 ? 2.822 9.124 0.560 1.00 96.88 179 LYS A C 1
ATOM 1399 O O . LYS A 1 179 ? 2.972 8.545 1.636 1.00 96.88 179 LYS A O 1
ATOM 1404 N N . THR A 1 180 ? 3.320 8.642 -0.569 1.00 97.12 180 THR A N 1
ATOM 1405 C CA . THR A 1 180 ? 4.104 7.408 -0.620 1.00 97.12 180 THR A CA 1
ATOM 1406 C C . THR A 1 180 ? 5.311 7.580 -1.521 1.00 97.12 180 THR A C 1
ATOM 1408 O O . THR A 1 180 ? 5.172 7.980 -2.680 1.00 97.12 180 THR A O 1
ATOM 1411 N N . THR A 1 181 ? 6.483 7.241 -0.987 1.00 97.94 181 THR A N 1
ATOM 1412 C CA . THR A 1 181 ? 7.755 7.229 -1.714 1.00 97.94 181 THR A CA 1
ATOM 1413 C C . THR A 1 181 ? 8.214 5.789 -1.888 1.00 97.94 181 THR A C 1
ATOM 1415 O O . THR A 1 181 ? 8.416 5.070 -0.908 1.00 97.94 181 THR A O 1
ATOM 1418 N N . ILE A 1 182 ? 8.374 5.367 -3.140 1.00 96.62 182 ILE A N 1
ATOM 1419 C CA . ILE A 1 182 ? 8.724 3.995 -3.512 1.00 96.62 182 ILE A CA 1
ATOM 1420 C C . ILE A 1 182 ? 10.091 4.012 -4.187 1.00 96.62 182 ILE A C 1
ATOM 1422 O O . ILE A 1 182 ? 10.285 4.722 -5.175 1.00 96.62 182 ILE A O 1
ATOM 1426 N N . LEU A 1 183 ? 11.026 3.222 -3.661 1.00 97.12 183 LEU A N 1
ATOM 1427 C CA . LEU A 1 183 ? 12.331 2.997 -4.273 1.00 97.12 183 LEU A CA 1
ATOM 1428 C C . LEU A 1 183 ? 12.290 1.652 -4.999 1.00 97.12 183 LEU A C 1
ATOM 1430 O O . LEU A 1 183 ? 11.962 0.624 -4.405 1.00 97.12 183 LEU A O 1
ATOM 1434 N N . LEU A 1 184 ? 12.578 1.678 -6.295 1.00 95.50 184 LEU A N 1
ATOM 1435 C CA . LEU A 1 184 ? 12.504 0.531 -7.192 1.00 95.50 184 LEU A CA 1
ATOM 1436 C C . LEU A 1 184 ? 13.833 0.346 -7.908 1.00 95.50 184 LEU A C 1
ATOM 1438 O O . LEU A 1 184 ? 14.440 1.320 -8.344 1.00 95.50 184 LEU A O 1
ATOM 1442 N N . ASP A 1 185 ? 14.202 -0.904 -8.129 1.00 96.12 185 ASP A N 1
ATOM 1443 C CA . ASP A 1 185 ? 15.178 -1.299 -9.130 1.00 96.12 185 ASP A CA 1
ATOM 1444 C C . ASP A 1 185 ? 14.446 -1.961 -10.295 1.00 96.12 185 ASP A C 1
ATOM 1446 O O . ASP A 1 185 ? 13.542 -2.777 -10.109 1.00 96.12 185 ASP A O 1
ATOM 1450 N N . VAL A 1 186 ? 14.818 -1.569 -11.509 1.00 95.31 186 VAL A N 1
ATOM 1451 C CA . VAL A 1 186 ? 14.274 -2.107 -12.753 1.00 95.31 186 VAL A CA 1
ATOM 1452 C C . VAL A 1 186 ? 15.427 -2.666 -13.561 1.00 95.31 186 VAL A C 1
ATOM 1454 O O . VAL A 1 186 ? 16.350 -1.929 -13.912 1.00 95.31 186 VAL A O 1
ATOM 1457 N N . VAL A 1 187 ? 15.375 -3.951 -13.877 1.00 96.75 187 VAL A N 1
ATOM 1458 C CA . VAL A 1 187 ? 16.289 -4.603 -14.817 1.00 96.75 187 VAL A CA 1
ATOM 1459 C C . VAL A 1 187 ? 15.524 -4.871 -16.104 1.00 96.75 187 VAL A C 1
ATOM 1461 O O . VAL A 1 187 ? 14.411 -5.389 -16.068 1.00 96.75 187 VAL A O 1
ATOM 1464 N N . ILE A 1 188 ? 16.093 -4.470 -17.239 1.00 95.38 188 ILE A N 1
ATOM 1465 C CA . ILE A 1 188 ? 15.562 -4.851 -18.548 1.00 95.38 188 ILE A CA 1
ATOM 1466 C C . ILE A 1 188 ? 16.290 -6.111 -18.981 1.00 95.38 188 ILE A C 1
ATOM 1468 O O . ILE A 1 188 ? 17.521 -6.094 -19.123 1.00 95.38 188 ILE A O 1
ATOM 1472 N N . ASP A 1 189 ? 15.518 -7.161 -19.226 1.00 96.44 189 ASP A N 1
ATOM 1473 C CA . ASP A 1 189 ? 16.022 -8.423 -19.737 1.00 96.44 189 ASP A CA 1
ATOM 1474 C C . ASP A 1 189 ? 15.592 -8.599 -21.192 1.00 96.44 189 ASP A C 1
ATOM 1476 O O . ASP A 1 189 ? 14.447 -8.333 -21.556 1.00 96.44 189 ASP A O 1
ATOM 1480 N N . VAL A 1 190 ? 16.522 -9.050 -22.030 1.00 96.88 190 VAL A N 1
ATOM 1481 C CA . VAL A 1 190 ? 16.234 -9.521 -23.386 1.00 96.88 190 VAL A CA 1
ATOM 1482 C C . VAL A 1 190 ? 15.979 -11.021 -23.329 1.00 96.88 190 VAL A C 1
ATOM 1484 O O . VAL A 1 190 ? 16.733 -11.756 -22.692 1.00 96.88 190 VAL A O 1
ATOM 1487 N N . LEU A 1 191 ? 14.926 -11.465 -24.005 1.00 94.94 191 LEU A N 1
ATOM 1488 C CA . LEU A 1 191 ? 14.539 -12.865 -24.109 1.00 94.94 191 LEU A CA 1
ATOM 1489 C C . LEU A 1 191 ? 15.122 -13.444 -25.402 1.00 94.94 191 LEU A C 1
ATOM 1491 O O . LEU A 1 191 ? 14.664 -13.102 -26.494 1.00 94.94 191 LEU A O 1
ATOM 1495 N N . ASP A 1 192 ? 16.139 -14.297 -25.285 1.00 87.88 192 ASP A N 1
ATOM 1496 C CA . ASP A 1 192 ? 16.800 -14.957 -26.416 1.00 87.88 192 ASP A CA 1
ATOM 1497 C C . ASP A 1 192 ? 16.640 -16.476 -26.311 1.00 87.88 192 ASP A C 1
ATOM 1499 O O . ASP A 1 192 ? 17.385 -17.124 -25.591 1.00 87.88 192 ASP A O 1
ATOM 1503 N N . VAL A 1 193 ? 15.637 -17.021 -27.010 1.00 81.69 193 VAL A N 1
ATOM 1504 C CA . VAL A 1 193 ? 15.230 -18.443 -27.111 1.00 81.69 193 VAL A CA 1
ATOM 1505 C C . VAL A 1 193 ? 15.206 -19.233 -25.788 1.00 81.69 193 VAL A C 1
ATOM 1507 O O . VAL A 1 193 ? 14.124 -19.583 -25.322 1.00 81.69 193 VAL A O 1
ATOM 1510 N N . GLU A 1 194 ? 16.360 -19.537 -25.192 1.00 81.75 194 GLU A N 1
ATOM 1511 C CA . GLU A 1 194 ? 16.510 -20.285 -23.932 1.00 81.75 194 GLU A CA 1
ATOM 1512 C C . GLU A 1 194 ? 17.205 -19.489 -22.809 1.00 81.75 194 GLU A C 1
ATOM 1514 O O . GLU A 1 194 ? 17.335 -19.989 -21.691 1.00 81.75 194 GLU A O 1
ATOM 1519 N N . GLU A 1 195 ? 17.633 -18.251 -23.064 1.00 90.88 195 GLU A N 1
ATOM 1520 C CA . GLU A 1 195 ? 18.350 -17.403 -22.114 1.00 90.88 195 GLU A CA 1
ATOM 1521 C C . GLU A 1 195 ? 17.612 -16.080 -21.852 1.00 90.88 195 GLU A C 1
ATOM 1523 O O . GLU A 1 195 ? 17.083 -15.421 -22.749 1.00 90.88 195 GLU A O 1
ATOM 1528 N N . VAL A 1 196 ? 17.599 -15.679 -20.579 1.00 94.31 196 VAL A N 1
ATOM 1529 C CA . VAL A 1 196 ? 17.153 -14.355 -20.137 1.00 94.31 196 VAL A CA 1
ATOM 1530 C C . VAL A 1 196 ? 18.402 -13.526 -19.876 1.00 94.31 196 VAL A C 1
ATOM 1532 O O . VAL A 1 196 ? 19.139 -13.784 -18.922 1.00 94.31 196 VAL A O 1
ATOM 1535 N N . ILE A 1 197 ? 18.661 -12.548 -20.740 1.00 96.31 197 ILE A N 1
ATOM 1536 C CA . ILE A 1 197 ? 19.906 -11.782 -20.738 1.00 96.31 197 ILE A CA 1
ATOM 1537 C C . ILE A 1 197 ? 19.654 -10.395 -20.129 1.00 96.31 197 ILE A C 1
ATOM 1539 O O . ILE A 1 197 ? 19.092 -9.528 -20.804 1.00 96.31 197 ILE A O 1
ATOM 1543 N N . PRO A 1 198 ? 20.130 -10.114 -18.900 1.00 96.50 198 PRO A N 1
ATOM 1544 C CA . PRO A 1 198 ? 20.008 -8.791 -18.296 1.00 96.50 198 PRO A CA 1
ATOM 1545 C C . PRO A 1 198 ? 20.938 -7.807 -19.006 1.00 96.50 198 PRO A C 1
ATOM 1547 O O . PRO A 1 198 ? 22.169 -7.970 -18.982 1.00 96.50 198 PRO A O 1
ATOM 1550 N N . VAL A 1 199 ? 20.368 -6.781 -19.646 1.00 96.56 199 VAL A N 1
ATOM 1551 C CA . VAL A 1 199 ? 21.106 -5.852 -20.524 1.00 96.56 199 VAL A CA 1
ATOM 1552 C C . VAL A 1 199 ? 21.374 -4.490 -19.897 1.00 96.56 199 VAL A C 1
ATOM 1554 O O . VAL A 1 199 ? 22.400 -3.876 -20.212 1.00 96.56 199 VAL A O 1
ATOM 1557 N N . LEU A 1 200 ? 20.511 -4.020 -18.997 1.00 95.44 200 LEU A N 1
ATOM 1558 C CA . LEU A 1 200 ? 20.689 -2.756 -18.275 1.00 95.44 200 LEU A CA 1
ATOM 1559 C C . LEU A 1 200 ? 19.805 -2.693 -17.022 1.00 95.44 200 LEU A C 1
ATOM 1561 O O . LEU A 1 200 ? 18.787 -3.380 -16.945 1.00 95.44 200 LEU A O 1
ATOM 1565 N N . SER A 1 201 ? 20.180 -1.846 -16.062 1.00 95.94 201 SER A N 1
ATOM 1566 C CA . SER A 1 201 ? 19.431 -1.645 -14.818 1.00 95.94 201 SER A CA 1
ATOM 1567 C C . SER A 1 201 ? 19.354 -0.177 -14.419 1.00 95.94 201 SER A C 1
ATOM 1569 O O . SER A 1 201 ? 20.344 0.553 -14.508 1.00 95.94 201 SER A O 1
ATOM 1571 N N . PHE A 1 202 ? 18.194 0.232 -13.915 1.00 95.44 202 PHE A N 1
ATOM 1572 C CA . PHE A 1 202 ? 17.965 1.544 -13.326 1.00 95.44 202 PHE A CA 1
ATOM 1573 C C . PHE A 1 202 ? 17.478 1.431 -11.888 1.00 95.44 202 PHE A C 1
ATOM 1575 O O . PHE A 1 202 ? 16.702 0.531 -11.575 1.00 95.44 202 PHE A O 1
ATOM 1582 N N . SER A 1 203 ? 17.829 2.416 -11.069 1.00 96.69 203 SER A N 1
ATOM 1583 C CA . SER A 1 203 ? 17.095 2.718 -9.842 1.00 96.69 203 SER A CA 1
ATOM 1584 C C . SER A 1 203 ? 16.138 3.878 -10.093 1.00 96.69 203 SER A C 1
ATOM 1586 O O . SER A 1 203 ? 16.480 4.867 -10.754 1.00 96.69 203 SER A O 1
ATOM 1588 N N . MET A 1 204 ? 14.929 3.764 -9.559 1.00 95.88 204 MET A N 1
ATOM 1589 C CA . MET A 1 204 ? 13.871 4.755 -9.669 1.00 95.88 204 MET A CA 1
ATOM 1590 C C . MET A 1 204 ? 13.322 5.100 -8.290 1.00 95.88 204 MET A C 1
ATOM 1592 O O . MET A 1 204 ? 13.042 4.218 -7.484 1.00 95.88 204 MET A O 1
ATOM 1596 N N . VAL A 1 205 ? 13.117 6.391 -8.044 1.00 97.44 205 VAL A N 1
ATOM 1597 C CA . VAL A 1 205 ? 12.351 6.873 -6.888 1.00 97.44 205 VAL A CA 1
ATOM 1598 C C . VAL A 1 205 ? 11.047 7.445 -7.414 1.00 97.44 205 VAL A C 1
ATOM 1600 O O . VAL A 1 205 ? 11.088 8.340 -8.257 1.00 97.44 205 VAL A O 1
ATOM 1603 N N . ILE A 1 206 ? 9.912 6.930 -6.946 1.00 96.94 206 ILE A N 1
ATOM 1604 C CA . ILE A 1 206 ? 8.573 7.418 -7.294 1.00 96.94 206 ILE A CA 1
ATOM 1605 C C . ILE A 1 206 ? 7.954 8.094 -6.074 1.00 96.94 206 ILE A C 1
ATOM 1607 O O . ILE A 1 206 ? 7.800 7.450 -5.037 1.00 96.94 206 ILE A O 1
ATOM 1611 N N . GLY A 1 207 ? 7.541 9.351 -6.221 1.00 97.75 207 GLY A N 1
ATOM 1612 C CA . GLY A 1 207 ? 6.682 10.048 -5.269 1.00 97.75 207 GLY A CA 1
ATOM 1613 C C . GLY A 1 207 ? 5.226 10.026 -5.732 1.00 97.75 207 GLY A C 1
ATOM 1614 O O . GLY A 1 207 ? 4.914 10.399 -6.867 1.00 97.75 207 GLY A O 1
ATOM 1615 N N . THR A 1 208 ? 4.313 9.606 -4.861 1.00 97.06 208 THR A N 1
ATOM 1616 C CA . THR A 1 208 ? 2.871 9.561 -5.148 1.00 97.06 208 THR A CA 1
ATOM 1617 C C . THR A 1 208 ? 2.043 10.158 -4.019 1.00 97.06 208 THR A C 1
ATOM 1619 O O . THR A 1 208 ? 2.464 10.150 -2.863 1.00 97.06 208 THR A O 1
ATOM 1622 N N . SER A 1 209 ? 0.854 10.651 -4.363 1.00 97.00 209 SER A N 1
ATOM 1623 C CA . SER A 1 209 ? -0.188 11.035 -3.409 1.00 97.00 209 SER A CA 1
ATOM 1624 C C . SER A 1 209 ? -1.454 10.241 -3.696 1.00 97.00 209 SER A C 1
ATOM 1626 O O . SER A 1 209 ? -1.966 10.261 -4.816 1.00 97.00 209 SER A O 1
ATOM 1628 N N . THR A 1 210 ? -1.965 9.560 -2.680 1.00 95.56 210 THR A N 1
ATOM 1629 C CA . THR A 1 210 ? -3.164 8.726 -2.749 1.00 95.56 210 THR A CA 1
ATOM 1630 C C . THR A 1 210 ? -4.293 9.377 -1.963 1.00 95.56 210 THR A C 1
ATOM 1632 O O . THR A 1 210 ? -4.113 9.762 -0.811 1.00 95.56 210 THR A O 1
ATOM 1635 N N . SER A 1 211 ? -5.467 9.481 -2.569 1.00 93.62 211 SER A N 1
ATOM 1636 C CA . SER A 1 211 ? -6.707 9.874 -1.903 1.00 93.62 211 SER A CA 1
ATOM 1637 C C . SER A 1 211 ? -7.591 8.643 -1.755 1.00 93.62 211 SER A C 1
ATOM 1639 O O . SER A 1 211 ? -7.768 7.898 -2.719 1.00 93.62 211 SER A O 1
ATOM 1641 N N . ALA A 1 212 ? -8.134 8.434 -0.560 1.00 91.62 212 ALA A N 1
ATOM 1642 C CA . ALA A 1 212 ? -9.068 7.357 -0.264 1.00 91.62 212 ALA A CA 1
ATOM 1643 C C . ALA A 1 212 ? -10.470 7.933 -0.041 1.00 91.62 212 ALA A C 1
ATOM 1645 O O . ALA A 1 212 ? -10.612 9.024 0.510 1.00 91.62 212 ALA A O 1
ATOM 1646 N N . GLU A 1 213 ? -11.494 7.204 -0.467 1.00 90.62 213 GLU A N 1
ATOM 1647 C CA . GLU A 1 213 ? -12.896 7.595 -0.334 1.00 90.62 213 GLU A CA 1
ATOM 1648 C C . GLU A 1 213 ? -13.749 6.355 -0.069 1.00 90.62 213 GLU A C 1
ATOM 1650 O O . GLU A 1 213 ? -13.511 5.297 -0.654 1.00 90.62 213 GLU A O 1
ATOM 1655 N N . ILE A 1 214 ? -14.766 6.477 0.783 1.00 89.31 214 ILE A N 1
ATOM 1656 C CA . ILE A 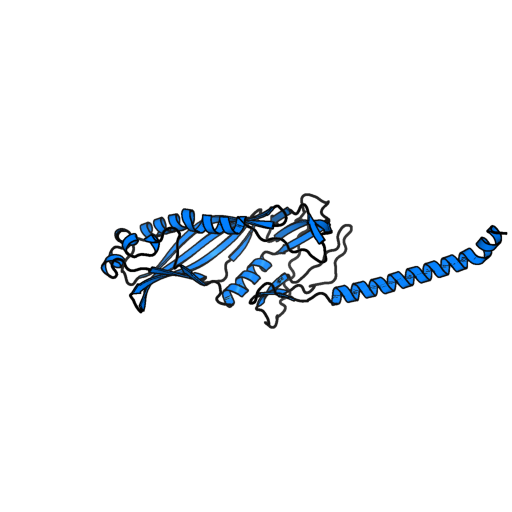1 214 ? -15.764 5.422 0.954 1.00 89.31 214 ILE A CA 1
ATOM 1657 C C . ILE A 1 214 ? -16.991 5.785 0.123 1.00 89.31 214 ILE A C 1
ATOM 1659 O O . ILE A 1 214 ? -17.670 6.770 0.394 1.00 89.31 214 ILE A O 1
ATOM 1663 N N . SER A 1 215 ? -17.284 4.972 -0.890 1.00 83.19 215 SER A N 1
ATOM 1664 C CA . SER A 1 215 ? -18.436 5.155 -1.773 1.00 83.19 215 SER A CA 1
ATOM 1665 C C . SER A 1 215 ? -19.212 3.851 -1.882 1.00 83.19 215 SER A C 1
ATOM 1667 O O . SER A 1 215 ? -18.639 2.801 -2.164 1.00 83.19 215 SER A O 1
ATOM 1669 N N . ARG A 1 216 ? -20.531 3.895 -1.648 1.00 80.25 216 ARG A N 1
ATOM 1670 C CA . ARG A 1 216 ? -21.419 2.712 -1.696 1.00 80.25 216 ARG A CA 1
ATOM 1671 C C . ARG A 1 216 ? -20.896 1.521 -0.868 1.00 80.25 216 ARG A C 1
ATOM 1673 O O . ARG A 1 216 ? -20.937 0.386 -1.330 1.00 80.25 216 ARG A O 1
ATOM 1680 N N . ASN A 1 217 ? -20.409 1.791 0.348 1.00 80.94 217 ASN A N 1
ATOM 1681 C CA . ASN A 1 217 ? -19.818 0.803 1.267 1.00 80.94 217 ASN A CA 1
ATOM 1682 C C . ASN A 1 217 ? -18.539 0.102 0.746 1.00 80.94 217 ASN A C 1
ATOM 1684 O O . ASN A 1 217 ? -18.122 -0.930 1.275 1.00 80.94 217 ASN A O 1
ATOM 1688 N N . ALA A 1 218 ? -17.892 0.671 -0.272 1.00 87.44 218 ALA A N 1
ATOM 1689 C CA . ALA A 1 218 ? -16.587 0.244 -0.751 1.00 87.44 218 ALA A CA 1
ATOM 1690 C C . ALA A 1 218 ? -15.534 1.307 -0.434 1.00 87.44 218 ALA A C 1
ATOM 1692 O O . ALA A 1 218 ? -15.740 2.492 -0.701 1.00 87.44 218 ALA A O 1
ATOM 1693 N N . LEU A 1 219 ? -14.391 0.873 0.091 1.00 90.00 219 LEU A N 1
ATOM 1694 C CA . LEU A 1 219 ? -13.188 1.687 0.159 1.00 90.00 219 LEU A CA 1
ATOM 1695 C C . LEU A 1 219 ? -12.583 1.765 -1.242 1.00 90.00 219 LEU A C 1
ATOM 1697 O O . LEU A 1 219 ? -12.049 0.789 -1.764 1.00 90.00 219 LEU A O 1
ATOM 1701 N N . THR A 1 220 ? -12.686 2.935 -1.843 1.00 92.88 220 THR A N 1
ATOM 1702 C CA . THR A 1 220 ? -12.122 3.267 -3.149 1.00 92.88 220 THR A CA 1
ATOM 1703 C C . THR A 1 220 ? -10.938 4.204 -2.972 1.00 92.88 220 THR A C 1
ATOM 1705 O O . THR A 1 220 ? -10.738 4.800 -1.910 1.00 92.88 220 THR A O 1
ATOM 1708 N N . GLY A 1 221 ? -10.135 4.349 -4.018 1.00 92.50 221 GLY A N 1
ATOM 1709 C CA . GLY A 1 221 ? -9.057 5.318 -3.998 1.00 92.50 221 GLY A CA 1
ATOM 1710 C C . GLY A 1 221 ? -8.646 5.796 -5.375 1.00 92.50 221 GLY A C 1
ATOM 1711 O O . GLY A 1 221 ? -9.049 5.262 -6.407 1.00 92.50 221 GLY A O 1
ATOM 1712 N N . SER A 1 222 ? -7.800 6.813 -5.370 1.00 94.81 222 SER A N 1
ATOM 1713 C CA . SER A 1 222 ? -7.082 7.275 -6.547 1.00 94.81 222 SER A CA 1
ATOM 1714 C C . SER A 1 222 ? -5.668 7.673 -6.159 1.00 94.81 222 SER A C 1
ATOM 1716 O O . SER A 1 222 ? -5.432 8.219 -5.085 1.00 94.81 222 SER A O 1
ATOM 1718 N N . VAL A 1 223 ? -4.721 7.401 -7.041 1.00 95.88 223 VAL A N 1
ATOM 1719 C CA . VAL A 1 223 ? -3.314 7.740 -6.902 1.00 95.88 223 VAL A CA 1
ATOM 1720 C C . VAL A 1 223 ? -2.920 8.755 -7.969 1.00 95.88 223 VAL A C 1
ATOM 1722 O O . VAL A 1 223 ? -3.317 8.681 -9.139 1.00 95.88 223 VAL A O 1
ATOM 1725 N N . LYS A 1 224 ? -2.110 9.722 -7.558 1.00 96.56 224 LYS A N 1
ATOM 1726 C CA . LYS A 1 224 ? -1.468 10.713 -8.414 1.00 96.56 224 LYS A CA 1
ATOM 1727 C C . LYS A 1 224 ? 0.037 10.523 -8.338 1.00 96.56 224 LYS A C 1
ATOM 1729 O O . LYS A 1 224 ? 0.597 10.352 -7.259 1.00 96.56 224 LYS A O 1
ATOM 1734 N N . LEU A 1 225 ? 0.683 10.570 -9.497 1.00 96.69 225 LEU A N 1
ATOM 1735 C CA . LEU A 1 225 ? 2.133 10.662 -9.583 1.00 96.69 225 LEU A CA 1
ATOM 1736 C C . LEU A 1 225 ? 2.543 12.113 -9.316 1.00 96.69 225 LEU A C 1
ATOM 1738 O O . LEU A 1 225 ? 2.132 13.000 -10.067 1.00 96.69 225 LEU A O 1
ATOM 1742 N N . ASN A 1 226 ? 3.357 12.339 -8.289 1.00 96.06 226 ASN A N 1
ATOM 1743 C CA . ASN A 1 226 ? 3.893 13.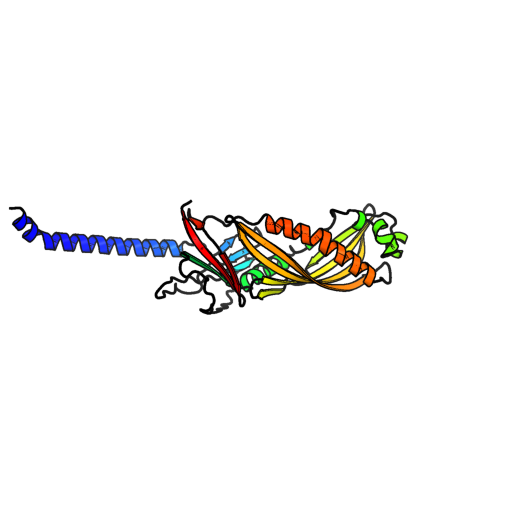661 -7.970 1.00 96.06 226 ASN A CA 1
ATOM 1744 C C . ASN A 1 226 ? 5.149 13.908 -8.802 1.00 96.06 226 ASN A C 1
ATOM 1746 O O . ASN A 1 226 ? 5.219 14.837 -9.608 1.00 96.06 226 ASN A O 1
ATOM 1750 N N . ASP A 1 227 ? 6.117 13.014 -8.655 1.00 95.50 227 ASP A N 1
ATOM 1751 C CA . ASP A 1 227 ? 7.422 13.102 -9.280 1.00 95.50 227 ASP A CA 1
ATOM 1752 C C . ASP A 1 227 ? 8.067 11.719 -9.392 1.00 95.50 227 ASP A C 1
ATOM 1754 O O . ASP A 1 227 ? 7.651 10.743 -8.764 1.00 95.50 227 ASP A O 1
ATOM 1758 N N . PHE A 1 228 ? 9.087 11.628 -10.243 1.00 96.44 228 PHE A N 1
ATOM 1759 C CA . PHE A 1 228 ? 9.978 10.480 -10.243 1.00 96.44 228 PHE A CA 1
ATOM 1760 C C . PHE A 1 228 ? 11.392 10.886 -10.657 1.00 96.44 228 PHE A C 1
ATOM 1762 O O . PHE A 1 228 ? 11.602 11.791 -11.480 1.00 96.44 228 PHE A O 1
ATOM 1769 N N . THR A 1 229 ? 12.373 10.175 -10.117 1.00 95.88 229 THR A N 1
ATOM 1770 C CA . THR A 1 229 ? 13.783 10.291 -10.499 1.00 95.88 229 THR A CA 1
ATOM 1771 C C . THR A 1 229 ? 14.285 8.959 -11.031 1.00 95.88 229 THR A C 1
ATOM 1773 O O . THR A 1 229 ? 13.790 7.909 -10.640 1.00 95.88 229 THR A O 1
ATOM 1776 N N . LEU A 1 230 ? 15.232 9.008 -11.967 1.00 95.81 230 LEU A N 1
ATOM 1777 C CA . LEU A 1 230 ? 15.773 7.830 -12.635 1.00 95.81 230 LEU A CA 1
ATOM 1778 C C . LEU A 1 230 ? 17.295 7.931 -12.669 1.00 95.81 230 LEU A C 1
ATOM 1780 O O . LEU A 1 230 ? 17.829 8.928 -13.164 1.00 95.81 230 LEU A O 1
ATOM 1784 N N . SER A 1 231 ? 17.960 6.879 -12.209 1.00 95.12 231 SER A N 1
ATOM 1785 C CA . SER A 1 231 ? 19.414 6.759 -12.150 1.00 95.12 231 SER A CA 1
ATOM 1786 C C . SER A 1 231 ? 19.844 5.464 -12.829 1.00 95.12 231 SER A C 1
ATOM 1788 O O . SER A 1 231 ? 19.237 4.418 -12.618 1.00 95.12 231 SER A O 1
ATOM 1790 N N . LEU A 1 232 ? 20.877 5.526 -13.670 1.00 95.50 232 LEU A N 1
ATOM 1791 C CA . LEU A 1 232 ? 21.450 4.334 -14.294 1.00 95.50 232 LEU A CA 1
ATOM 1792 C C . LEU A 1 232 ? 22.367 3.627 -13.294 1.00 95.50 232 LEU A C 1
ATOM 1794 O O . LEU A 1 232 ? 23.317 4.242 -12.814 1.00 95.50 232 LEU A O 1
ATOM 1798 N N . ASN A 1 233 ? 22.116 2.344 -13.036 1.00 95.25 233 ASN A N 1
ATOM 1799 C CA . ASN A 1 233 ? 22.989 1.522 -12.199 1.00 95.25 233 ASN A CA 1
ATOM 1800 C C . ASN A 1 233 ? 24.138 0.963 -13.036 1.00 95.25 233 ASN A C 1
ATOM 1802 O O . ASN A 1 233 ? 25.310 1.158 -12.727 1.00 95.25 233 ASN A O 1
ATOM 1806 N N . TRP A 1 234 ? 23.795 0.281 -14.128 1.00 96.44 234 TRP A N 1
ATOM 1807 C CA . TRP A 1 234 ? 24.752 -0.288 -15.072 1.00 96.44 234 TRP A CA 1
ATOM 1808 C C . TRP A 1 234 ? 24.089 -0.532 -16.434 1.00 96.44 234 TRP A C 1
ATOM 1810 O O . TRP A 1 234 ? 22.868 -0.640 -16.547 1.00 96.44 234 TRP A O 1
ATOM 1820 N N . SER A 1 235 ? 24.906 -0.632 -17.485 1.00 96.69 235 SER A N 1
ATOM 1821 C CA . SER A 1 235 ? 24.457 -0.897 -18.857 1.00 96.69 235 SER A CA 1
ATOM 1822 C C . SER A 1 235 ? 25.490 -1.729 -19.614 1.00 96.69 235 SER A C 1
ATOM 1824 O O . SER A 1 235 ? 26.640 -1.314 -19.764 1.00 96.69 235 SER A O 1
ATOM 1826 N N . LYS A 1 236 ? 25.082 -2.885 -20.150 1.00 96.00 236 LYS A N 1
ATOM 1827 C CA . LYS A 1 236 ? 25.899 -3.687 -21.085 1.00 96.00 236 LYS A CA 1
ATOM 1828 C C . LYS A 1 236 ? 25.783 -3.184 -22.527 1.00 96.00 236 LYS A C 1
ATOM 1830 O O . LYS A 1 236 ? 26.610 -3.505 -23.378 1.00 96.00 236 LYS A O 1
ATOM 1835 N N . VAL A 1 237 ? 24.788 -2.341 -22.798 1.00 94.31 237 VAL A N 1
ATOM 1836 C CA . VAL A 1 237 ? 24.535 -1.720 -24.106 1.00 94.31 237 VAL A CA 1
ATOM 1837 C C . VAL A 1 237 ? 25.186 -0.338 -24.238 1.00 94.31 237 VAL A C 1
ATOM 1839 O O . VAL A 1 237 ? 24.905 0.384 -25.188 1.00 94.31 237 VAL A O 1
ATOM 1842 N N . GLY A 1 238 ? 26.132 -0.003 -23.352 1.00 90.31 238 GLY A N 1
ATOM 1843 C CA . GLY A 1 238 ? 26.914 1.237 -23.380 1.00 90.31 238 GLY A CA 1
ATOM 1844 C C . GLY A 1 238 ? 26.171 2.452 -22.826 1.00 90.31 238 GLY A C 1
ATOM 1845 O O . GLY A 1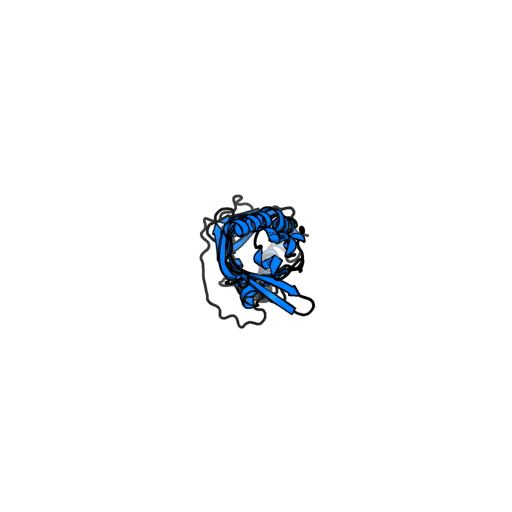 238 ? 25.172 2.311 -22.119 1.00 90.31 238 GLY A O 1
ATOM 1846 N N . ASP A 1 239 ? 26.682 3.639 -23.151 1.00 89.94 239 ASP A N 1
ATOM 1847 C CA . ASP A 1 239 ? 26.144 4.906 -22.660 1.00 89.94 239 ASP A CA 1
ATOM 1848 C C . ASP A 1 239 ? 24.724 5.158 -23.167 1.00 89.94 239 ASP A C 1
ATOM 1850 O O . ASP A 1 239 ? 24.386 4.890 -24.324 1.00 89.94 239 ASP A O 1
ATOM 1854 N N . LEU A 1 240 ? 23.892 5.698 -22.280 1.00 91.94 240 LEU A N 1
ATOM 1855 C CA . LEU A 1 240 ? 22.476 5.912 -22.527 1.00 91.94 240 LEU A CA 1
ATOM 1856 C C . LEU A 1 240 ? 22.136 7.401 -22.537 1.00 91.94 240 LEU A C 1
ATOM 1858 O O . LEU A 1 240 ? 22.550 8.167 -21.666 1.00 91.94 240 LEU A O 1
ATOM 1862 N N . HIS A 1 241 ? 21.287 7.807 -23.480 1.00 91.62 241 HIS A N 1
ATOM 1863 C CA . HIS A 1 241 ? 20.679 9.134 -23.465 1.00 91.62 241 HIS A CA 1
ATOM 1864 C C . HIS A 1 241 ? 19.541 9.176 -22.437 1.00 91.62 241 HIS A C 1
ATOM 1866 O O . HIS A 1 241 ? 18.368 9.007 -22.774 1.00 91.62 241 HIS A O 1
ATOM 1872 N N . MET A 1 242 ? 19.891 9.423 -21.171 1.00 90.31 242 MET A N 1
ATOM 1873 C CA . MET A 1 242 ? 18.959 9.369 -20.032 1.00 90.31 242 MET A CA 1
ATOM 1874 C C . MET A 1 242 ? 17.703 10.232 -20.205 1.00 90.31 242 MET A C 1
ATOM 1876 O O . MET A 1 242 ? 16.638 9.861 -19.717 1.00 90.31 242 MET A O 1
ATOM 1880 N N . LEU A 1 243 ? 17.786 11.347 -20.939 1.00 91.50 243 LEU A N 1
ATOM 1881 C CA . LEU A 1 243 ? 16.624 12.189 -21.234 1.00 91.50 243 LEU A CA 1
ATOM 1882 C C . LEU A 1 243 ? 15.557 11.454 -22.065 1.00 91.50 243 LEU A C 1
ATOM 1884 O O . LEU A 1 243 ? 14.369 11.601 -21.788 1.00 91.50 243 LEU A O 1
ATOM 1888 N N . LEU A 1 244 ? 15.958 10.649 -23.056 1.00 90.94 244 LEU A N 1
ATOM 1889 C CA . LEU A 1 244 ? 15.018 9.892 -23.892 1.00 90.94 244 LEU A CA 1
ATOM 1890 C C . LEU A 1 244 ? 14.310 8.811 -23.073 1.00 90.94 244 LEU A C 1
ATOM 1892 O O . LEU A 1 244 ? 13.090 8.678 -23.146 1.00 90.94 244 LEU A O 1
ATOM 1896 N N . ILE A 1 245 ? 15.068 8.100 -22.237 1.00 91.25 245 ILE A N 1
ATOM 1897 C CA . ILE A 1 245 ? 14.539 7.053 -21.355 1.00 91.25 245 ILE A CA 1
ATOM 1898 C C . ILE A 1 245 ? 13.576 7.661 -20.334 1.00 91.25 245 ILE A C 1
ATOM 1900 O O . ILE A 1 245 ? 12.468 7.160 -20.154 1.00 91.25 245 ILE A O 1
ATOM 1904 N N . LYS A 1 246 ? 13.949 8.790 -19.719 1.00 92.19 246 LYS A N 1
ATOM 1905 C CA . LYS A 1 246 ? 13.082 9.509 -18.780 1.00 92.19 246 LYS A CA 1
ATOM 1906 C C . LYS A 1 246 ? 11.776 9.956 -19.443 1.00 92.19 246 LYS A C 1
ATOM 1908 O O . LYS A 1 246 ? 10.719 9.831 -18.832 1.00 92.19 246 LYS A O 1
ATOM 1913 N N . THR A 1 247 ? 11.818 10.440 -20.685 1.00 90.94 247 THR A N 1
ATOM 1914 C CA . THR A 1 247 ? 10.611 10.832 -21.436 1.00 90.94 247 THR A CA 1
ATOM 1915 C C . THR A 1 247 ? 9.706 9.638 -21.735 1.00 90.94 247 THR A C 1
ATOM 1917 O O . THR A 1 247 ? 8.496 9.723 -21.506 1.00 90.94 247 THR A O 1
ATOM 1920 N N . LEU A 1 248 ? 10.277 8.518 -22.192 1.00 88.12 248 LEU A N 1
ATOM 1921 C CA . LEU A 1 248 ? 9.526 7.285 -22.439 1.00 88.12 248 LEU A CA 1
ATOM 1922 C C . LEU A 1 248 ? 8.846 6.797 -21.155 1.00 88.12 248 LEU A C 1
ATOM 1924 O O . LEU A 1 248 ? 7.638 6.574 -21.137 1.00 88.12 248 LEU A O 1
ATOM 1928 N N . LEU A 1 249 ? 9.606 6.705 -20.063 1.00 89.38 249 LEU A N 1
ATOM 1929 C CA . LEU A 1 249 ? 9.114 6.201 -18.785 1.00 89.38 249 LEU A CA 1
ATOM 1930 C C . LEU A 1 249 ? 8.059 7.123 -18.168 1.00 89.38 249 LEU A C 1
ATOM 1932 O O . LEU A 1 249 ? 7.033 6.647 -17.698 1.00 89.38 249 LEU A O 1
ATOM 1936 N N . SER A 1 250 ? 8.258 8.441 -18.242 1.00 91.88 250 SER A N 1
ATOM 1937 C CA . SER A 1 250 ? 7.250 9.436 -17.847 1.00 91.88 250 SER A CA 1
ATOM 1938 C C . SER A 1 250 ? 5.938 9.233 -18.607 1.00 91.88 250 SER A C 1
ATOM 1940 O O . SER A 1 250 ? 4.858 9.272 -18.016 1.00 91.88 250 SER A O 1
ATOM 1942 N N . THR A 1 251 ? 6.026 8.975 -19.915 1.00 89.94 251 THR A N 1
ATOM 1943 C CA . THR A 1 251 ? 4.857 8.726 -20.766 1.00 89.94 251 THR A CA 1
ATOM 1944 C C . THR A 1 251 ? 4.163 7.429 -20.366 1.00 89.94 251 THR A C 1
ATOM 1946 O O . THR A 1 251 ? 2.957 7.446 -20.120 1.00 89.94 251 THR A O 1
ATOM 1949 N N . ALA A 1 252 ? 4.905 6.330 -20.215 1.00 87.00 252 ALA A N 1
ATOM 1950 C CA . ALA A 1 252 ? 4.360 5.039 -19.795 1.00 87.00 252 ALA A CA 1
ATOM 1951 C C . ALA A 1 252 ? 3.707 5.112 -18.403 1.00 87.00 252 ALA A C 1
ATOM 1953 O O . ALA A 1 252 ? 2.580 4.649 -18.220 1.00 87.00 252 ALA A O 1
ATOM 1954 N N . LEU A 1 253 ? 4.359 5.771 -17.437 1.00 89.94 253 LEU A N 1
ATOM 1955 C CA . LEU A 1 253 ? 3.809 5.985 -16.099 1.00 89.94 253 LEU A CA 1
ATOM 1956 C C . LEU A 1 253 ? 2.476 6.736 -16.159 1.00 89.94 253 LEU A C 1
ATOM 1958 O O . LEU A 1 253 ? 1.505 6.295 -15.555 1.00 89.94 253 LEU A O 1
ATOM 1962 N N . LYS A 1 254 ? 2.398 7.836 -16.916 1.00 91.44 254 LYS A N 1
ATOM 1963 C CA . LYS A 1 254 ? 1.202 8.694 -16.965 1.00 91.44 254 LYS A CA 1
ATOM 1964 C C . LYS A 1 254 ? 0.053 8.129 -17.796 1.00 91.44 254 LYS A C 1
ATOM 1966 O O . LYS A 1 254 ? -1.098 8.407 -17.479 1.00 91.44 254 LYS A O 1
ATOM 1971 N N . THR A 1 255 ? 0.349 7.393 -18.865 1.00 88.50 255 THR A N 1
ATOM 1972 C CA . THR A 1 255 ? -0.659 6.989 -19.865 1.00 88.50 255 THR A CA 1
ATOM 1973 C C . THR A 1 255 ? -1.067 5.524 -19.774 1.00 88.50 255 THR A C 1
ATOM 1975 O O . THR A 1 255 ? -2.148 5.176 -20.236 1.00 88.50 255 THR A O 1
ATOM 1978 N N . VAL A 1 256 ? -0.242 4.678 -19.153 1.00 85.06 256 VAL A N 1
ATOM 1979 C CA . VAL A 1 256 ? -0.477 3.231 -19.077 1.00 85.06 256 VAL A CA 1
ATOM 1980 C C . VAL A 1 256 ? -0.594 2.780 -17.625 1.00 85.06 256 VAL A C 1
ATOM 1982 O O . VAL A 1 256 ? -1.635 2.270 -17.216 1.00 85.06 256 VAL A O 1
ATOM 1985 N N . ILE A 1 257 ? 0.451 3.008 -16.826 1.00 86.19 257 ILE A N 1
ATOM 1986 C CA . ILE A 1 257 ? 0.561 2.433 -15.478 1.00 86.19 257 ILE A CA 1
ATOM 1987 C C . ILE A 1 257 ? -0.397 3.126 -14.504 1.00 86.19 257 ILE A C 1
ATOM 1989 O O . ILE A 1 257 ? -1.213 2.464 -13.867 1.00 86.19 257 ILE A O 1
ATOM 1993 N N . LEU A 1 258 ? -0.342 4.458 -14.401 1.00 91.69 258 LEU A N 1
ATOM 1994 C CA . LEU A 1 258 ? -1.171 5.217 -13.462 1.00 91.69 258 LEU A CA 1
ATOM 1995 C C . LEU A 1 258 ? -2.678 5.067 -13.749 1.00 91.69 258 LEU A C 1
ATOM 1997 O O . LEU A 1 258 ? -3.427 4.845 -12.796 1.00 91.69 258 LEU A O 1
ATOM 2001 N N . PRO A 1 259 ? -3.157 5.113 -15.012 1.00 91.81 259 PRO A N 1
ATOM 2002 C CA . PRO A 1 259 ? -4.561 4.834 -15.314 1.00 91.81 259 PRO A CA 1
ATOM 2003 C C . PRO A 1 259 ? -4.989 3.412 -14.945 1.00 91.81 259 PRO A C 1
ATOM 2005 O O . PRO A 1 259 ? -6.079 3.236 -14.410 1.00 91.81 259 PRO A O 1
ATOM 2008 N N . TYR A 1 260 ? -4.137 2.407 -15.174 1.00 88.25 260 TYR A N 1
ATOM 2009 C CA . TYR A 1 260 ? -4.434 1.026 -14.791 1.00 88.25 260 TYR A CA 1
ATOM 2010 C C . TYR A 1 260 ? -4.562 0.866 -13.270 1.00 88.25 260 TYR A C 1
ATOM 2012 O O . TYR A 1 260 ? -5.524 0.264 -12.791 1.00 88.25 260 TYR A O 1
ATOM 2020 N N . ILE A 1 261 ? -3.637 1.451 -12.500 1.00 90.19 261 ILE A N 1
ATOM 2021 C CA . ILE A 1 261 ? -3.708 1.436 -11.032 1.00 90.19 261 ILE A CA 1
ATOM 2022 C C . ILE A 1 261 ? -4.979 2.150 -10.558 1.00 90.19 261 ILE A C 1
ATOM 2024 O O . ILE A 1 261 ? -5.707 1.607 -9.733 1.00 90.19 261 ILE A O 1
ATOM 2028 N N . ASN A 1 262 ? -5.292 3.326 -11.108 1.00 93.75 262 ASN A N 1
ATOM 2029 C CA . ASN A 1 262 ? -6.503 4.068 -10.749 1.00 93.75 262 ASN A CA 1
ATOM 2030 C C . ASN A 1 262 ? -7.792 3.323 -11.093 1.00 93.75 262 ASN A C 1
ATOM 2032 O O . ASN A 1 262 ? -8.735 3.369 -10.310 1.00 93.75 262 ASN A O 1
ATOM 2036 N N . LEU A 1 263 ? -7.829 2.594 -12.211 1.00 92.19 263 LEU A N 1
ATOM 2037 C CA . LEU A 1 263 ? -8.957 1.727 -12.541 1.00 92.19 263 LEU A CA 1
ATOM 2038 C C . LEU A 1 263 ? -9.169 0.689 -11.430 1.00 92.19 263 LEU A C 1
ATOM 2040 O O . LEU A 1 263 ? -10.278 0.562 -10.915 1.00 92.19 263 LEU A O 1
ATOM 2044 N N . LYS A 1 264 ? -8.097 0.019 -10.991 1.00 89.19 264 LYS A N 1
ATOM 2045 C CA . LYS A 1 264 ? -8.155 -0.976 -9.910 1.00 89.19 264 LYS A CA 1
ATOM 2046 C C . LYS A 1 264 ? -8.502 -0.397 -8.545 1.00 89.19 264 LYS A C 1
ATOM 2048 O O . LYS A 1 264 ? -9.289 -1.000 -7.825 1.00 89.19 264 LYS A O 1
ATOM 2053 N N . LEU A 1 265 ? -7.993 0.780 -8.202 1.00 91.19 265 LEU A N 1
ATOM 2054 C CA . LEU A 1 265 ? -8.368 1.449 -6.953 1.00 91.19 265 LEU A CA 1
ATOM 2055 C C . LEU A 1 265 ? -9.821 1.953 -6.973 1.00 91.19 265 LEU A C 1
ATOM 2057 O O . LEU A 1 265 ? -10.468 1.982 -5.927 1.00 91.19 265 LEU A O 1
ATOM 2061 N N . SER A 1 266 ? -10.349 2.309 -8.149 1.00 89.94 266 SER A N 1
ATOM 2062 C CA . SER A 1 266 ? -11.740 2.752 -8.311 1.00 89.94 266 SER A CA 1
ATOM 2063 C C . SER A 1 266 ? -12.765 1.615 -8.263 1.00 89.94 266 SER A C 1
ATOM 2065 O O . SER A 1 266 ? -13.904 1.858 -7.871 1.00 89.94 266 SER A O 1
ATOM 2067 N N . GLU A 1 267 ? -12.373 0.380 -8.614 1.00 89.62 267 GLU A N 1
ATOM 2068 C CA . GLU A 1 267 ? -13.195 -0.822 -8.376 1.00 89.62 267 GLU A CA 1
ATOM 2069 C C . GLU A 1 267 ? -13.492 -0.973 -6.870 1.00 89.62 267 GLU A C 1
ATOM 2071 O O . GLU A 1 267 ? -14.613 -1.317 -6.488 1.00 89.62 267 GLU A O 1
ATOM 2076 N N . GLY A 1 268 ? -12.511 -0.621 -6.031 1.00 85.56 268 GLY A N 1
ATOM 2077 C CA . GLY A 1 268 ? -12.629 -0.552 -4.580 1.00 85.56 268 GLY A CA 1
ATOM 2078 C C . GLY A 1 268 ? -12.673 -1.909 -3.876 1.00 85.56 268 GLY A C 1
ATOM 2079 O O . GLY A 1 268 ? -12.800 -2.970 -4.486 1.00 85.56 268 GLY A O 1
ATOM 2080 N N . PHE A 1 269 ? -12.585 -1.865 -2.550 1.00 84.38 269 PHE A N 1
ATOM 2081 C CA . PHE A 1 269 ? -12.695 -3.019 -1.665 1.00 84.38 269 PHE A CA 1
ATOM 2082 C C . PHE A 1 269 ? -13.952 -2.894 -0.813 1.00 84.38 269 PHE A C 1
ATOM 2084 O O . PHE A 1 269 ? -14.137 -1.905 -0.107 1.00 84.38 269 PHE A O 1
ATOM 2091 N N . GLN A 1 270 ? -14.822 -3.901 -0.871 1.00 84.62 270 GLN A N 1
ATOM 2092 C CA . GLN A 1 270 ? -16.025 -3.935 -0.042 1.00 84.62 270 GLN A CA 1
ATOM 2093 C C . GLN A 1 270 ? -15.639 -4.025 1.433 1.00 84.62 270 GLN A C 1
ATOM 2095 O O . GLN A 1 270 ? -14.852 -4.893 1.816 1.00 84.62 270 GLN A O 1
ATOM 2100 N N . LEU A 1 271 ? -16.193 -3.132 2.253 1.00 82.88 271 LEU A N 1
ATOM 2101 C CA . LEU A 1 271 ? -15.951 -3.157 3.691 1.00 82.88 271 LEU A CA 1
ATOM 2102 C C . LEU A 1 271 ? -16.665 -4.370 4.311 1.00 82.88 271 LEU A C 1
ATOM 2104 O O . LEU A 1 271 ? -17.828 -4.628 3.978 1.00 82.88 271 LEU A O 1
ATOM 2108 N N . PRO A 1 272 ? -15.989 -5.142 5.180 1.00 74.50 272 PRO A N 1
ATOM 2109 C CA . PRO A 1 272 ? -16.558 -6.357 5.747 1.00 74.50 272 PRO A CA 1
ATOM 2110 C C . PRO A 1 272 ? -17.730 -6.046 6.685 1.00 74.50 272 PRO A C 1
ATOM 2112 O O . PRO A 1 272 ? -17.730 -5.050 7.405 1.00 74.50 272 PRO A O 1
ATOM 2115 N N . VAL A 1 273 ? -18.718 -6.942 6.700 1.00 81.19 273 VAL A N 1
ATOM 2116 C CA . VAL A 1 273 ? -19.806 -6.942 7.688 1.00 81.19 273 VAL A CA 1
ATOM 2117 C C . VAL A 1 273 ? -19.273 -7.547 8.984 1.00 81.19 273 VAL A C 1
ATOM 2119 O O . VAL A 1 273 ? -18.693 -8.633 8.964 1.00 81.19 273 VAL A O 1
ATOM 2122 N N . PHE A 1 274 ? -19.498 -6.879 10.112 1.00 75.31 274 PHE A N 1
ATOM 2123 C CA . PHE A 1 274 ? -19.054 -7.340 11.425 1.00 75.31 274 PHE A CA 1
ATOM 2124 C C . PHE A 1 274 ? -20.261 -7.743 12.275 1.00 75.31 274 PHE A C 1
ATOM 2126 O O . PHE A 1 274 ? -21.118 -6.917 12.567 1.00 75.31 274 PHE A O 1
ATOM 2133 N N . HIS A 1 275 ? -20.361 -9.028 12.634 1.00 78.69 275 HIS A N 1
ATOM 2134 C CA . HIS A 1 275 ? -21.444 -9.586 13.465 1.00 78.69 275 HIS A CA 1
ATOM 2135 C C . HIS A 1 275 ? -22.872 -9.170 13.047 1.00 78.69 275 HIS A C 1
ATOM 2137 O O . HIS A 1 275 ? -23.721 -8.896 13.890 1.00 78.69 275 HIS A O 1
ATOM 2143 N N . GLY A 1 276 ? -23.147 -9.142 11.738 1.00 82.62 276 GLY A N 1
ATOM 2144 C CA . GLY A 1 276 ? -24.466 -8.771 11.208 1.00 82.62 276 GLY A CA 1
ATOM 2145 C C . GLY A 1 276 ? -24.700 -7.265 11.084 1.00 82.62 276 GLY A C 1
ATOM 2146 O O . GLY A 1 276 ? -25.820 -6.853 10.803 1.00 82.62 276 GLY A O 1
ATOM 2147 N N . TYR A 1 277 ? -23.661 -6.448 11.247 1.00 87.62 277 TYR A N 1
ATOM 2148 C CA . TYR A 1 277 ? -23.723 -5.004 11.070 1.00 87.62 277 TYR A CA 1
ATOM 2149 C C . TYR A 1 277 ? -22.814 -4.531 9.939 1.00 87.62 277 TYR A C 1
ATOM 2151 O O . TYR A 1 277 ? -21.697 -5.026 9.763 1.00 87.62 277 TYR A O 1
ATOM 2159 N N . LYS A 1 278 ? -23.286 -3.543 9.181 1.00 89.81 278 LYS A N 1
ATOM 2160 C CA . LYS A 1 278 ? -22.515 -2.851 8.144 1.00 89.81 278 LYS A CA 1
ATOM 2161 C C . LYS A 1 278 ? -22.386 -1.370 8.470 1.00 89.81 278 LYS A C 1
ATOM 2163 O O . LYS A 1 278 ? -23.224 -0.797 9.168 1.00 89.81 278 LYS A O 1
ATOM 2168 N N . LEU A 1 279 ? -21.348 -0.765 7.908 1.00 89.69 279 LEU A N 1
ATOM 2169 C CA . LEU A 1 279 ? -21.155 0.673 7.948 1.00 89.69 279 LEU A CA 1
ATOM 2170 C C . LEU A 1 279 ? -22.192 1.370 7.056 1.00 89.69 279 LEU A C 1
ATOM 2172 O O . LEU A 1 279 ? -22.530 0.895 5.967 1.00 89.69 279 LEU A O 1
ATOM 2176 N N . GLN A 1 280 ? -22.717 2.488 7.540 1.00 88.69 280 GLN A N 1
ATOM 2177 C CA . GLN A 1 280 ? -23.671 3.346 6.855 1.00 88.69 280 GLN A CA 1
ATOM 2178 C C . GLN A 1 280 ? -23.183 4.796 6.904 1.00 88.69 280 GLN A C 1
ATOM 2180 O O . GLN A 1 280 ? -22.707 5.263 7.934 1.00 88.69 280 GLN A O 1
ATOM 2185 N N . ASP A 1 281 ? -23.307 5.502 5.776 1.00 87.69 281 ASP A N 1
ATOM 2186 C CA . ASP A 1 281 ? -22.924 6.914 5.650 1.00 87.69 281 ASP A CA 1
ATOM 2187 C C . ASP A 1 281 ? -21.486 7.187 6.133 1.00 87.69 281 ASP A C 1
ATOM 2189 O O . ASP A 1 281 ? -21.189 8.198 6.773 1.00 87.69 281 ASP A O 1
ATOM 2193 N N . ALA A 1 282 ? -20.602 6.232 5.819 1.00 89.56 282 ALA A N 1
ATOM 2194 C CA . ALA A 1 282 ? -19.208 6.232 6.221 1.00 89.56 282 ALA A CA 1
ATOM 2195 C C . ALA A 1 282 ? -18.398 7.292 5.467 1.00 89.56 282 ALA A C 1
ATOM 2197 O O . ALA A 1 282 ? -18.471 7.407 4.243 1.00 89.56 282 ALA A O 1
ATOM 2198 N N . GLN A 1 283 ? -17.571 8.020 6.206 1.00 88.56 283 GLN A N 1
ATOM 2199 C CA . GLN A 1 283 ? -16.666 9.044 5.702 1.00 88.56 283 GLN A CA 1
ATOM 2200 C C . GLN A 1 283 ? -15.237 8.703 6.116 1.00 88.56 283 GLN A C 1
ATOM 2202 O O . GLN A 1 283 ? -15.018 8.165 7.200 1.00 88.56 283 GLN A O 1
ATOM 2207 N N . ILE A 1 284 ? -14.268 9.034 5.264 1.00 89.69 284 ILE A N 1
ATOM 2208 C CA . ILE A 1 284 ? -12.840 8.845 5.531 1.00 89.69 284 ILE A CA 1
ATOM 2209 C C . ILE A 1 284 ? -12.117 10.191 5.504 1.00 89.69 284 ILE A C 1
ATOM 2211 O O . ILE A 1 284 ? -12.342 11.022 4.624 1.00 89.69 284 ILE A O 1
ATOM 2215 N N . LEU A 1 285 ? -11.250 10.409 6.487 1.00 89.62 285 LEU A N 1
ATOM 2216 C CA . LEU A 1 285 ? -10.469 11.624 6.680 1.00 89.62 285 LEU A CA 1
ATOM 2217 C C . LEU A 1 285 ? -9.004 11.238 6.890 1.00 89.62 285 LEU A C 1
ATOM 2219 O O . LEU A 1 285 ? -8.709 10.277 7.589 1.00 89.62 285 LEU A O 1
ATOM 2223 N N . CYS A 1 286 ? -8.084 11.985 6.287 1.00 89.75 286 CYS A N 1
ATOM 2224 C CA . CYS A 1 286 ? -6.641 11.833 6.492 1.00 89.75 286 CYS A CA 1
ATOM 2225 C C . CYS A 1 286 ? -6.108 13.125 7.109 1.00 89.75 286 CYS A C 1
ATOM 2227 O O . CYS A 1 286 ? -6.395 14.202 6.575 1.00 89.75 286 CYS A O 1
ATOM 2229 N N . THR A 1 287 ? -5.397 13.032 8.230 1.00 87.12 287 THR A N 1
ATOM 2230 C CA . THR A 1 287 ? -4.902 14.193 8.984 1.00 87.12 287 THR A CA 1
ATOM 2231 C C . THR A 1 287 ? -3.837 13.773 9.994 1.00 87.12 287 THR A C 1
ATOM 2233 O O . THR A 1 287 ? -4.023 12.804 10.723 1.00 87.12 287 THR A O 1
ATOM 2236 N N . ASP A 1 288 ? -2.735 14.521 10.057 1.00 85.56 288 ASP A N 1
ATOM 2237 C CA . ASP A 1 288 ? -1.674 14.411 11.073 1.00 85.56 288 ASP A CA 1
ATOM 2238 C C . ASP A 1 288 ? -1.227 12.972 11.419 1.00 85.56 288 ASP A C 1
ATOM 2240 O O . ASP A 1 288 ? -1.238 12.586 12.585 1.00 85.56 288 ASP A O 1
ATOM 2244 N N . SER A 1 289 ? -0.831 12.168 10.425 1.00 91.56 289 SER A N 1
ATOM 2245 C CA . SER A 1 289 ? -0.436 10.751 10.581 1.00 91.56 289 SER A CA 1
ATOM 2246 C C . SER A 1 289 ? -1.576 9.759 10.859 1.00 91.56 289 SER A C 1
ATOM 2248 O O . SER A 1 289 ? -1.318 8.569 11.054 1.00 91.56 289 SER A O 1
ATOM 2250 N N . TRP A 1 290 ? -2.835 10.200 10.822 1.00 90.50 290 TRP A N 1
ATOM 2251 C CA . TRP A 1 290 ? -4.010 9.364 11.075 1.00 90.50 290 TRP A CA 1
ATOM 2252 C C . TRP A 1 290 ? -4.976 9.321 9.894 1.00 90.50 290 TRP A C 1
ATOM 2254 O O . TRP A 1 290 ? -5.274 10.327 9.247 1.00 90.50 290 TRP A O 1
ATOM 2264 N N . ILE A 1 291 ? -5.514 8.131 9.655 1.00 91.88 291 ILE A N 1
ATOM 2265 C CA . ILE A 1 291 ? -6.665 7.877 8.795 1.00 91.88 291 ILE A CA 1
ATOM 2266 C C . ILE A 1 291 ? -7.843 7.591 9.719 1.00 91.88 291 ILE A C 1
ATOM 2268 O O . ILE A 1 291 ? -7.792 6.658 10.514 1.00 91.88 291 ILE A O 1
ATOM 2272 N N . VAL A 1 292 ? -8.900 8.383 9.622 1.00 90.50 292 VAL A N 1
ATOM 2273 C CA . VAL A 1 292 ? -10.084 8.275 10.474 1.00 90.50 292 VAL A CA 1
ATOM 2274 C C . VAL A 1 292 ? -11.280 7.921 9.609 1.00 90.50 292 VAL A C 1
ATOM 2276 O O . VAL A 1 292 ? -11.552 8.594 8.616 1.00 90.50 292 VAL A O 1
ATOM 2279 N N . ILE A 1 293 ? -11.995 6.869 9.988 1.00 90.50 293 ILE A N 1
ATOM 2280 C CA . ILE A 1 293 ? -13.252 6.451 9.377 1.00 90.50 293 ILE A CA 1
ATOM 2281 C C . ILE A 1 293 ? -14.368 6.710 10.383 1.00 90.50 293 ILE A C 1
ATOM 2283 O O . ILE A 1 293 ? -14.338 6.177 11.488 1.00 90.50 293 ILE A O 1
ATOM 2287 N N . CYS A 1 294 ? -15.354 7.507 9.996 1.00 89.94 294 CYS A N 1
ATOM 2288 C CA . CYS A 1 294 ? -16.512 7.855 10.815 1.00 89.94 294 CYS A CA 1
ATOM 2289 C C . CYS A 1 294 ? -17.760 7.293 10.147 1.00 89.94 294 CYS A C 1
ATOM 2291 O O . CYS A 1 294 ? -17.945 7.519 8.953 1.00 89.94 294 CYS A O 1
ATOM 2293 N N . SER A 1 295 ? -18.608 6.568 10.868 1.00 90.44 295 SER A N 1
ATOM 2294 C CA . SER A 1 295 ? -19.755 5.891 10.260 1.00 90.44 295 SER A CA 1
ATOM 2295 C C . SER A 1 295 ? -20.898 5.688 11.242 1.00 90.44 295 SER A C 1
ATOM 2297 O O . SER A 1 295 ? -20.681 5.520 12.439 1.00 90.44 295 SER A O 1
ATOM 2299 N N . ASP A 1 296 ? -22.113 5.615 10.714 1.00 90.50 296 ASP A N 1
ATOM 2300 C CA . ASP A 1 296 ? -23.230 4.982 11.404 1.00 90.50 296 ASP A CA 1
ATOM 2301 C C . ASP A 1 296 ? -23.169 3.471 11.203 1.00 90.50 296 ASP A C 1
ATOM 2303 O O . ASP A 1 296 ? -22.438 2.965 10.343 1.00 90.50 296 ASP A O 1
ATOM 2307 N N . VAL A 1 297 ? -23.919 2.735 12.012 1.00 90.56 297 VAL A N 1
ATOM 2308 C CA . VAL A 1 297 ? -23.972 1.278 11.938 1.00 90.56 297 VAL A CA 1
ATOM 2309 C C . VAL A 1 297 ? -25.416 0.856 11.727 1.00 90.56 297 VAL A C 1
ATOM 2311 O O . VAL A 1 297 ? -26.324 1.335 12.399 1.00 90.56 297 VAL A O 1
ATOM 2314 N N . THR A 1 298 ? -25.638 -0.057 10.788 1.00 90.50 298 THR A N 1
ATOM 2315 C CA . THR A 1 298 ? -26.971 -0.592 10.507 1.00 90.50 298 THR A CA 1
ATOM 2316 C C . THR A 1 298 ? -26.933 -2.108 10.415 1.00 90.50 298 THR A C 1
ATOM 2318 O O . THR A 1 298 ? -25.954 -2.692 9.940 1.00 90.50 298 THR A O 1
ATOM 2321 N N . SER A 1 299 ? -27.985 -2.756 10.908 1.00 88.25 299 SER A N 1
ATOM 2322 C CA . SER A 1 299 ? -28.143 -4.206 10.812 1.00 88.25 299 SER A CA 1
ATOM 2323 C C . SER A 1 299 ? -28.298 -4.629 9.349 1.00 88.25 299 SER A C 1
ATOM 2325 O O . SER A 1 299 ? -29.000 -3.963 8.581 1.00 88.25 299 SER A O 1
ATOM 2327 N N . VAL A 1 300 ? -27.645 -5.726 8.969 1.00 81.00 300 VAL A N 1
ATOM 2328 C CA . VAL A 1 300 ? -27.775 -6.366 7.650 1.00 81.00 300 VAL A CA 1
ATOM 2329 C C . VAL A 1 300 ? -29.002 -7.262 7.602 1.00 81.00 300 VAL A C 1
ATOM 2331 O O . VAL A 1 300 ? -29.231 -8.004 8.581 1.00 81.00 300 VAL A O 1
#

Mean predicted aligned error: 7.92 Å

Organism: NCBI:txid2727402

Nearest PDB structures (foldseek):
  1ewf-assembly1_A  TM=8.025E-01  e=4.694E-19  Homo sapiens
  1bp1-assembly1_A  TM=7.979E-01  e=1.378E-18  Homo sapiens
  4m4d-assembly1_A  TM=5.103E-01  e=3.573E-15  Mus musculus
  4m4d-assembly2_B  TM=5.247E-01  e=8.455E-15  Mus musculus
  5i7l-assembly3_B  TM=4.644E-01  e=1.414E-03  Homo sapiens

Solvent-accessible surface area (backbone atoms only — not comparable to full-atom values): 16588 Å² total; per-residue (Å²): 114,68,64,64,52,44,76,72,38,45,69,60,51,52,50,54,49,53,51,52,50,54,50,50,51,54,54,50,51,55,52,49,52,56,51,64,71,63,53,65,52,59,47,75,76,52,98,54,35,21,35,31,52,36,66,73,59,80,72,46,75,59,101,89,49,79,46,78,53,49,65,52,37,37,38,46,59,92,57,86,79,78,83,75,87,76,84,74,85,81,64,88,83,77,63,59,96,58,96,76,50,76,43,78,50,76,43,50,36,59,34,59,38,30,42,43,40,41,42,44,78,67,67,63,51,56,47,73,46,76,77,55,99,60,56,52,80,36,25,28,57,65,32,40,88,63,42,48,52,47,20,72,77,41,67,71,28,43,32,34,36,45,35,32,57,76,51,64,51,50,64,46,31,34,76,65,29,36,37,36,41,40,40,32,36,39,33,40,26,39,50,52,100,90,45,80,44,79,41,36,32,34,40,35,42,39,36,32,40,32,37,66,43,53,54,96,61,15,49,24,32,45,66,43,81,74,50,72,51,81,44,81,72,52,54,78,52,54,89,71,56,59,69,54,54,51,52,53,49,53,47,44,43,66,71,48,50,45,52,54,52,30,54,57,31,57,73,37,44,75,62,78,69,56,96,57,29,32,72,36,88,46,44,59,48,32,40,86,37,28,40,37,38,35,16,33,73,41,80,109